Protein AF-A0A0D3K836-F1 (afdb_monomer_lite)

Secondary structure (DSSP, 8-state):
-EEPPTT--GGGGHHHHHHHHTTT----B----GGGGHHHHHH---HHHHHHHHHHHHS-S-S-TTS-EEEEEETHHHHHHHHHH-SS-BTTB---GGGTEEEEEEES--S---SSTTHHHHHHHHHTTSBPPTT-EEEEEEEESB-GGG-HHHHHHHHHHH-TTS--TT--BBSSSBHHHHT--BT-EEEEEES---SPP-

Radius of gyration: 16.11 Å; chains: 1; bounding box: 44×33×41 Å

pLDDT: mean 91.99, std 8.82, range [50.5, 98.38]

Sequence (202 aa):
VIVPGFMCGHQQYADMAESMAARGVPVAVVPLEWYHWLPTMSTNSYRPILDAIDHTVQHPPAEEMASKIALVAHSAGGWLSRLYLSQKAHYGRTWDGAKLVNRLVTLGSPHVARLGPMAPHVARANDDGGALPVGVRCLTVASKGIRGKVSAMARASYHICAGPWANVAELDGDGITTADAALSVGGADKLVLEGVNHMPRS

InterPro domains:
  IPR012908 GPI inositol-deacylase PGAP1-like alpha/beta domain [PF07819] (62-113)
  IPR029058 Alpha/Beta hydrolase fold [G3DSA:3.40.50.1820] (1-201)
  IPR029058 Alpha/Beta hydrolase fold [SSF53474] (1-183)

Organism: Emiliania huxleyi (strain CCMP1516) (NCBI:txid280463)

Foldseek 3Di:
DEQEAALDAQVLCVVVCVVCVVVVHQDDYQGDHSCNNVVCVVVVDCVVSLVSVLVPLVDGRDPPPPDADAYEYEAQRQLSVLQLCACDDDPNDGNVSVVRHAEYEYHLYQLAFADDSCHVSSVVSCVSVLAGPPNHAYEQEWEWDDQCQPDVQLVVLDCRRQPDPDPRRGFTTQSRHGQCSSQSRPRYHYHYHYPDHRDRDD

Structure (mmCIF, N/CA/C/O backbone):
data_AF-A0A0D3K836-F1
#
_entry.id   AF-A0A0D3K836-F1
#
loop_
_atom_site.group_PDB
_atom_site.id
_atom_site.type_symbol
_atom_site.label_atom_id
_atom_site.label_alt_id
_atom_site.label_comp_id
_atom_site.label_asym_id
_atom_site.label_entity_id
_atom_site.label_seq_id
_atom_site.pdbx_PDB_ins_code
_atom_site.Cartn_x
_atom_site.Cartn_y
_atom_site.Cartn_z
_atom_site.occupancy
_atom_site.B_iso_or_equiv
_atom_site.auth_seq_id
_atom_site.auth_comp_id
_atom_site.auth_asym_id
_atom_site.auth_atom_id
_atom_site.pdbx_PDB_model_num
ATOM 1 N N . VAL A 1 1 ? -12.299 2.158 4.689 1.00 96.50 1 VAL A N 1
ATOM 2 C CA . VAL A 1 1 ? -11.373 3.293 4.464 1.00 96.50 1 VAL A CA 1
ATOM 3 C C . VAL A 1 1 ? -10.497 2.989 3.261 1.00 96.50 1 VAL A C 1
ATOM 5 O O . VAL A 1 1 ? -9.899 1.919 3.223 1.00 96.50 1 VAL A O 1
ATOM 8 N N . ILE A 1 2 ? -10.454 3.883 2.275 1.00 97.94 2 ILE A N 1
ATOM 9 C CA . ILE A 1 2 ? -9.595 3.767 1.091 1.00 97.94 2 ILE A CA 1
ATOM 10 C C . ILE A 1 2 ? -8.282 4.507 1.359 1.00 97.94 2 ILE A C 1
ATOM 12 O O . ILE A 1 2 ? -8.314 5.673 1.742 1.00 97.94 2 ILE A O 1
ATOM 16 N N . VAL A 1 3 ? -7.145 3.841 1.154 1.00 98.38 3 VAL A N 1
ATOM 17 C CA . VAL A 1 3 ? -5.798 4.388 1.372 1.00 98.38 3 VAL A CA 1
ATOM 18 C C . VAL A 1 3 ? -5.109 4.616 0.020 1.00 98.38 3 VAL A C 1
ATOM 20 O O . VAL A 1 3 ? -4.793 3.635 -0.665 1.00 98.38 3 VAL A O 1
ATOM 23 N N . PRO A 1 4 ? -4.858 5.881 -0.370 1.00 97.81 4 PRO A N 1
ATOM 24 C CA . PRO A 1 4 ? -4.183 6.210 -1.620 1.00 97.81 4 PRO A CA 1
ATOM 25 C C . PRO A 1 4 ? -2.749 5.676 -1.739 1.00 97.81 4 PRO A C 1
ATOM 27 O O . PRO A 1 4 ? -2.045 5.466 -0.749 1.00 97.81 4 PRO A O 1
ATOM 30 N N . GLY A 1 5 ? -2.313 5.500 -2.986 1.00 95.81 5 GLY A N 1
ATOM 31 C CA . GLY A 1 5 ? -0.934 5.197 -3.361 1.00 95.81 5 GLY A CA 1
ATOM 32 C C . GLY A 1 5 ? -0.044 6.436 -3.479 1.00 95.81 5 GLY A C 1
ATOM 33 O O . GLY A 1 5 ? -0.523 7.568 -3.486 1.00 95.81 5 GLY A O 1
ATOM 34 N N . PHE A 1 6 ? 1.265 6.202 -3.605 1.00 94.56 6 PHE A N 1
ATOM 35 C CA . PHE A 1 6 ? 2.276 7.255 -3.724 1.00 94.56 6 PHE A CA 1
ATOM 36 C C . PHE A 1 6 ? 1.947 8.233 -4.862 1.00 94.56 6 PHE A C 1
ATOM 38 O O . PHE A 1 6 ? 1.541 7.810 -5.943 1.00 94.56 6 PHE A O 1
ATOM 45 N N . MET A 1 7 ? 2.113 9.534 -4.599 1.00 93.62 7 MET A N 1
ATOM 46 C CA . MET A 1 7 ? 1.779 10.643 -5.508 1.00 93.62 7 MET A CA 1
ATOM 47 C C . MET A 1 7 ? 0.312 10.711 -5.961 1.00 93.62 7 MET A C 1
ATOM 49 O O . MET A 1 7 ? -0.000 11.484 -6.861 1.00 93.62 7 MET A O 1
ATOM 53 N N . CYS A 1 8 ? -0.598 9.963 -5.331 1.00 94.00 8 CYS A N 1
ATOM 54 C CA . CYS A 1 8 ? -2.027 10.063 -5.613 1.00 94.00 8 CYS A CA 1
ATOM 55 C C . CYS A 1 8 ? -2.742 10.954 -4.587 1.00 94.00 8 CYS A C 1
ATOM 57 O O . CYS A 1 8 ? -2.428 10.907 -3.393 1.00 94.00 8 CYS A O 1
ATOM 59 N N . GLY A 1 9 ? -3.734 11.712 -5.054 1.00 94.81 9 GLY A N 1
ATOM 60 C CA . GLY A 1 9 ? -4.697 12.439 -4.226 1.00 94.81 9 GLY A CA 1
ATOM 61 C C . GLY A 1 9 ? -5.997 11.655 -4.017 1.00 94.81 9 GLY A C 1
ATOM 62 O O . GLY A 1 9 ? -6.308 10.723 -4.761 1.00 94.81 9 GLY A O 1
ATOM 63 N N . HIS A 1 10 ? -6.778 12.035 -3.009 1.00 95.81 10 HIS A N 1
ATOM 64 C CA . HIS A 1 10 ? -8.013 11.352 -2.621 1.00 95.81 10 HIS A CA 1
ATOM 65 C C . HIS A 1 10 ? -9.085 11.403 -3.723 1.00 95.81 10 HIS A C 1
ATOM 67 O O . HIS A 1 10 ? -9.839 10.445 -3.886 1.00 95.81 10 HIS A O 1
ATOM 73 N N . GLN A 1 11 ? -9.119 12.481 -4.516 1.00 95.69 11 GLN A N 1
ATOM 74 C CA . GLN A 1 11 ? -10.080 12.667 -5.610 1.00 95.69 11 GLN A CA 1
ATOM 75 C C . GLN A 1 11 ? -9.984 11.572 -6.677 1.00 95.69 11 GLN A C 1
ATOM 77 O O . GLN A 1 11 ? -10.999 11.163 -7.227 1.00 95.69 11 GLN A O 1
ATOM 82 N N . GLN A 1 12 ? -8.793 11.010 -6.902 1.00 95.69 12 GLN A N 1
ATOM 83 C CA . GLN A 1 12 ? -8.593 9.914 -7.858 1.00 95.69 12 GLN A CA 1
ATOM 84 C C . GLN A 1 12 ? -9.284 8.603 -7.439 1.00 95.69 12 GLN A C 1
ATOM 86 O O . GLN A 1 12 ? -9.339 7.653 -8.214 1.00 95.69 12 GLN A O 1
ATOM 91 N N . TYR A 1 13 ? -9.800 8.533 -6.209 1.00 96.12 13 TYR A N 1
ATOM 92 C CA . TYR A 1 13 ? -10.540 7.389 -5.677 1.00 96.12 13 TYR A CA 1
ATOM 93 C C . TYR A 1 13 ? -12.036 7.693 -5.514 1.00 96.12 13 TYR A C 1
ATOM 95 O O . TYR A 1 13 ? -12.743 6.877 -4.922 1.00 96.12 13 TYR A O 1
ATOM 103 N N . ALA A 1 14 ? -12.525 8.835 -6.018 1.00 94.50 14 ALA A N 1
ATOM 104 C CA . ALA A 1 14 ? -13.928 9.237 -5.909 1.00 94.50 14 ALA A CA 1
ATOM 105 C C . ALA A 1 14 ? -14.865 8.191 -6.529 1.00 94.50 14 ALA A C 1
ATOM 107 O O . ALA A 1 14 ? -15.701 7.648 -5.814 1.00 94.50 14 ALA A O 1
ATOM 108 N N . ASP A 1 15 ? -14.634 7.790 -7.783 1.00 94.44 15 ASP A N 1
ATOM 109 C CA . ASP A 1 15 ? -15.435 6.762 -8.466 1.00 94.44 15 ASP A CA 1
ATOM 110 C C . ASP A 1 15 ? -15.486 5.444 -7.682 1.00 94.44 15 ASP A C 1
ATOM 112 O O . ASP A 1 15 ? -16.516 4.772 -7.605 1.00 94.44 15 ASP A O 1
ATOM 116 N N . MET A 1 16 ? -14.364 5.055 -7.069 1.00 94.44 16 MET A N 1
ATOM 117 C CA . MET A 1 16 ? -14.298 3.856 -6.239 1.00 94.44 16 MET A CA 1
ATOM 118 C C . MET A 1 16 ? -15.146 4.015 -4.975 1.00 94.44 16 MET A C 1
ATOM 120 O O . MET A 1 16 ? -15.898 3.103 -4.627 1.00 94.44 16 MET A O 1
ATOM 124 N N . ALA A 1 17 ? -15.039 5.159 -4.300 1.00 95.12 17 ALA A N 1
ATOM 125 C CA . ALA A 1 17 ? -15.841 5.466 -3.126 1.00 95.12 17 ALA A CA 1
ATOM 126 C C . ALA A 1 17 ? -17.339 5.504 -3.473 1.00 95.12 17 ALA A C 1
ATOM 128 O O . ALA A 1 17 ? -18.128 4.825 -2.822 1.00 95.12 17 ALA A O 1
ATOM 129 N N . GLU A 1 18 ? -17.734 6.195 -4.540 1.00 95.69 18 GLU A N 1
ATOM 130 C CA . GLU A 1 18 ? -19.123 6.258 -5.012 1.00 95.69 18 GLU A CA 1
ATOM 131 C C . GLU A 1 18 ? -19.667 4.869 -5.360 1.00 95.69 18 GLU A C 1
ATOM 133 O O . GLU A 1 18 ? -20.756 4.492 -4.930 1.00 95.69 18 GLU A O 1
ATOM 138 N N . SER A 1 19 ? -18.876 4.056 -6.059 1.00 95.81 19 SER A N 1
ATOM 139 C CA . SER A 1 19 ? -19.221 2.678 -6.413 1.00 95.81 19 SER A CA 1
ATOM 140 C C . SER A 1 19 ? -19.413 1.791 -5.171 1.00 95.81 19 SER A C 1
ATOM 142 O O . SER A 1 19 ? -20.315 0.947 -5.135 1.00 95.81 19 SER A O 1
ATOM 144 N N . MET A 1 20 ? -18.606 1.976 -4.122 1.00 94.50 20 MET A N 1
ATOM 145 C CA . MET A 1 20 ? -18.780 1.279 -2.840 1.00 94.50 20 MET A CA 1
ATOM 146 C C . MET A 1 20 ? -20.017 1.781 -2.080 1.00 94.50 20 MET A C 1
ATOM 148 O O . MET A 1 20 ? -20.815 0.966 -1.613 1.00 94.50 20 MET A O 1
ATOM 152 N N . ALA A 1 21 ? -20.219 3.098 -2.016 1.00 93.12 21 ALA A N 1
ATOM 153 C CA . ALA A 1 21 ? -21.364 3.721 -1.357 1.00 93.12 21 ALA A CA 1
ATOM 154 C C . ALA A 1 21 ? -22.692 3.312 -2.012 1.00 93.12 21 ALA A C 1
ATOM 156 O O . ALA A 1 21 ? -23.635 2.948 -1.313 1.00 93.12 21 ALA A O 1
ATOM 157 N N . ALA A 1 22 ? -22.741 3.249 -3.346 1.00 96.12 22 ALA A N 1
ATOM 158 C CA . ALA A 1 22 ? -23.897 2.772 -4.109 1.00 96.12 22 ALA A CA 1
ATOM 159 C C . ALA A 1 22 ? -24.264 1.306 -3.806 1.00 96.12 22 ALA A C 1
ATOM 161 O O . ALA A 1 22 ? -25.394 0.886 -4.041 1.00 96.12 22 ALA A O 1
ATOM 162 N N . ARG A 1 23 ? -23.324 0.521 -3.262 1.00 94.94 23 ARG A N 1
ATOM 163 C CA . ARG A 1 23 ? -23.545 -0.856 -2.787 1.00 94.94 23 ARG A CA 1
ATOM 164 C C . ARG A 1 23 ? -23.842 -0.930 -1.285 1.00 94.94 23 ARG A C 1
ATOM 166 O O . ARG A 1 23 ? -23.805 -2.016 -0.714 1.00 94.94 23 ARG A O 1
ATOM 173 N N . GLY A 1 24 ? -24.116 0.205 -0.644 1.00 91.94 24 GLY A N 1
ATOM 174 C CA . GLY A 1 24 ? -24.433 0.288 0.780 1.00 91.94 24 GLY A CA 1
ATOM 175 C C . GLY A 1 24 ? -23.222 0.138 1.699 1.00 91.94 24 GLY A C 1
ATOM 176 O O . GLY A 1 24 ? -23.397 -0.206 2.863 1.00 91.94 24 GLY A O 1
ATOM 177 N N . VAL A 1 25 ? -21.999 0.362 1.203 1.00 90.88 25 VAL A N 1
ATOM 178 C CA . VAL A 1 25 ? -20.779 0.315 2.024 1.00 90.88 25 VAL A CA 1
ATOM 179 C C . VAL A 1 25 ? -20.379 1.737 2.429 1.00 90.88 25 VAL A C 1
ATOM 181 O O . VAL A 1 25 ? -19.919 2.491 1.568 1.00 90.88 25 VAL A O 1
ATOM 184 N N . PRO A 1 26 ? -20.481 2.115 3.721 1.00 92.12 26 PRO A N 1
ATOM 185 C CA . PRO A 1 26 ? -19.962 3.390 4.200 1.00 92.12 26 PRO A CA 1
ATOM 186 C C . PRO A 1 26 ? -18.457 3.471 3.948 1.00 92.12 26 PRO A C 1
ATOM 188 O O . PRO A 1 26 ? -17.687 2.588 4.340 1.00 92.12 26 PRO A O 1
ATOM 191 N N . VAL A 1 27 ? -18.023 4.533 3.278 1.00 93.81 27 VAL A N 1
ATOM 192 C CA . VAL A 1 27 ? -16.647 4.660 2.804 1.00 93.81 27 VAL A CA 1
ATOM 193 C C . VAL A 1 27 ? -16.108 6.053 3.082 1.00 93.81 27 VAL A C 1
ATOM 195 O O . VAL A 1 27 ? -16.784 7.057 2.903 1.00 93.81 27 VAL A O 1
ATOM 198 N N . ALA A 1 28 ? -14.864 6.090 3.539 1.00 95.56 28 ALA A N 1
ATOM 199 C CA . ALA A 1 28 ? -14.062 7.294 3.639 1.00 95.56 28 ALA A CA 1
ATOM 200 C C . ALA A 1 28 ? -12.764 7.045 2.876 1.00 95.56 28 ALA A C 1
ATOM 202 O O . ALA A 1 28 ? -12.191 5.952 2.975 1.00 95.56 28 ALA A O 1
ATOM 203 N N . VAL A 1 29 ? -12.310 8.040 2.122 1.00 97.44 29 VAL A N 1
ATOM 204 C CA . VAL A 1 29 ? -10.986 8.055 1.496 1.00 97.44 29 VAL A CA 1
ATOM 205 C C . VAL A 1 29 ? -10.073 8.863 2.403 1.00 97.44 29 VAL A C 1
ATOM 207 O O . VAL A 1 29 ? -10.466 9.939 2.848 1.00 97.44 29 VAL A O 1
ATOM 210 N N . VAL A 1 30 ? -8.872 8.359 2.696 1.00 98.12 30 VAL A N 1
ATOM 211 C CA . VAL A 1 30 ? -7.891 9.140 3.460 1.00 98.12 30 VAL A CA 1
ATOM 212 C C . VAL A 1 30 ? -7.623 10.441 2.689 1.00 98.12 30 VAL A C 1
ATOM 214 O O . VAL A 1 30 ? -7.281 10.355 1.505 1.00 98.12 30 VAL A O 1
ATOM 217 N N . PRO A 1 31 ? -7.771 11.626 3.316 1.00 97.19 31 PRO A N 1
ATOM 218 C CA . PRO A 1 31 ? -7.730 12.922 2.637 1.00 97.19 31 PRO A CA 1
ATOM 219 C C . PRO A 1 31 ? -6.285 13.338 2.325 1.00 97.19 31 PRO A C 1
ATOM 221 O O . PRO A 1 31 ? -5.739 14.294 2.874 1.00 97.19 31 PRO A O 1
ATOM 224 N N . LEU A 1 32 ? -5.622 12.557 1.475 1.00 97.19 32 LEU A N 1
ATOM 225 C CA . LEU A 1 32 ? -4.294 12.858 0.965 1.00 97.19 32 LEU A CA 1
ATOM 226 C C . LEU A 1 32 ? -4.405 13.654 -0.323 1.00 97.19 32 LEU A C 1
ATOM 228 O O . LEU A 1 32 ? -5.238 13.359 -1.171 1.00 97.19 32 LEU A O 1
ATOM 232 N N . GLU A 1 33 ? -3.493 14.595 -0.496 1.00 96.62 33 GLU A N 1
ATOM 233 C CA . GLU A 1 33 ? -3.227 15.251 -1.762 1.00 96.62 33 GLU A CA 1
ATOM 234 C C . GLU A 1 33 ? -1.921 14.720 -2.338 1.00 96.62 33 GLU A C 1
ATOM 236 O O . GLU A 1 33 ? -1.048 14.254 -1.598 1.00 96.62 33 GLU A O 1
ATOM 241 N N . TRP A 1 34 ? -1.742 14.828 -3.656 1.00 94.44 34 TRP A N 1
ATOM 242 C CA . TRP A 1 34 ? -0.514 14.366 -4.312 1.00 94.44 34 TRP A CA 1
ATOM 243 C C . TRP A 1 34 ? 0.741 15.011 -3.690 1.00 94.44 34 TRP A C 1
ATOM 245 O O . TRP A 1 34 ? 1.777 14.359 -3.550 1.00 94.44 34 TRP A O 1
ATOM 255 N N . TYR A 1 35 ? 0.640 16.269 -3.245 1.00 93.94 35 TYR A N 1
ATOM 256 C CA . TYR A 1 35 ? 1.754 17.006 -2.655 1.00 93.94 35 TYR A CA 1
ATOM 257 C C . TYR A 1 35 ? 2.065 16.598 -1.207 1.00 93.94 35 TYR A C 1
ATOM 259 O O . TYR A 1 35 ? 3.182 16.838 -0.747 1.00 93.94 35 TYR A O 1
ATOM 267 N N . HIS A 1 36 ? 1.154 15.915 -0.498 1.00 95.62 36 HIS A N 1
ATOM 268 C CA . HIS A 1 36 ? 1.450 15.337 0.824 1.00 95.62 36 HIS A CA 1
ATOM 269 C C . HIS A 1 36 ? 2.527 14.243 0.752 1.00 95.62 36 HIS A C 1
ATOM 271 O O . HIS A 1 36 ? 3.152 13.927 1.764 1.00 95.62 36 HIS A O 1
ATOM 277 N N . TRP A 1 37 ? 2.786 13.696 -0.438 1.00 94.12 37 TRP A N 1
ATOM 278 C CA . TRP A 1 37 ? 3.847 12.719 -0.677 1.00 94.12 37 TRP A CA 1
ATOM 279 C C . TRP A 1 37 ? 5.225 13.357 -0.901 1.00 94.12 37 TRP A C 1
ATOM 281 O O . TRP A 1 37 ? 6.237 12.683 -0.730 1.00 94.12 37 TRP A O 1
ATOM 291 N N . LEU A 1 38 ? 5.314 14.649 -1.246 1.00 92.31 38 LEU A N 1
ATOM 292 C CA . LEU A 1 38 ? 6.605 15.302 -1.510 1.00 92.31 38 LEU A CA 1
ATOM 293 C C . LEU A 1 38 ? 7.570 15.244 -0.310 1.00 92.31 38 LEU A C 1
ATOM 295 O O . LEU A 1 38 ? 8.736 14.887 -0.511 1.00 92.31 38 LEU A O 1
ATOM 299 N N . PRO A 1 39 ? 7.131 15.504 0.941 1.00 90.69 39 PRO A N 1
ATOM 300 C CA . PRO A 1 39 ? 8.014 15.414 2.100 1.00 90.69 39 PRO A CA 1
ATOM 301 C C . PRO A 1 39 ? 8.556 14.004 2.354 1.00 90.69 39 PRO A C 1
ATOM 303 O O . PRO A 1 39 ? 9.610 13.867 2.978 1.00 90.69 39 PRO A O 1
ATOM 306 N N . THR A 1 40 ? 7.889 12.944 1.876 1.00 90.00 40 THR A N 1
ATOM 307 C CA . THR A 1 40 ? 8.363 11.566 2.093 1.00 90.00 40 THR A CA 1
ATOM 308 C C . THR A 1 40 ? 9.636 11.277 1.299 1.00 90.00 40 THR A C 1
ATOM 310 O O . THR A 1 40 ? 10.412 10.410 1.693 1.00 90.00 40 THR A O 1
ATOM 313 N N . MET A 1 41 ? 9.891 12.028 0.220 1.00 85.19 41 MET A N 1
ATOM 314 C CA . MET A 1 41 ? 11.110 11.919 -0.587 1.00 85.19 41 MET A CA 1
ATOM 315 C C . MET A 1 41 ? 12.307 12.634 0.047 1.00 85.19 41 MET A C 1
ATOM 317 O O . MET A 1 41 ? 13.426 12.141 -0.054 1.00 85.19 41 MET A O 1
ATOM 321 N N . SER A 1 42 ? 12.087 13.770 0.716 1.00 82.50 42 SER A N 1
ATOM 322 C CA . SER A 1 42 ? 13.165 14.560 1.332 1.00 82.50 42 SER A CA 1
ATOM 323 C C . SER A 1 42 ? 13.493 14.121 2.760 1.00 82.50 42 SER A C 1
ATOM 325 O O . SER A 1 42 ? 14.656 14.113 3.152 1.00 82.50 42 SER A O 1
ATOM 327 N N . THR A 1 43 ? 12.481 13.735 3.540 1.00 84.00 43 THR A N 1
ATOM 328 C CA . THR A 1 43 ? 12.647 13.337 4.952 1.00 84.00 43 THR A CA 1
ATOM 329 C C . THR A 1 43 ? 12.806 11.833 5.139 1.00 84.00 43 THR A C 1
ATOM 331 O O . THR A 1 43 ? 13.136 11.380 6.235 1.00 84.00 43 THR A O 1
ATOM 334 N N . ASN A 1 44 ? 12.532 11.049 4.090 1.00 86.38 44 ASN A N 1
ATOM 335 C CA . ASN A 1 44 ? 12.465 9.592 4.149 1.00 86.38 44 ASN A CA 1
ATOM 336 C C . ASN A 1 44 ? 11.502 9.077 5.246 1.00 86.38 44 ASN A C 1
ATOM 338 O O . ASN A 1 44 ? 11.704 8.006 5.822 1.00 86.38 44 ASN A O 1
ATOM 342 N N . SER A 1 45 ? 10.465 9.857 5.566 1.00 92.62 45 SER A N 1
ATOM 343 C CA . SER A 1 45 ? 9.461 9.553 6.584 1.00 92.62 45 SER A CA 1
ATOM 344 C C . SER A 1 45 ? 8.069 9.520 5.973 1.00 92.62 45 SER A C 1
ATOM 346 O O . SER A 1 4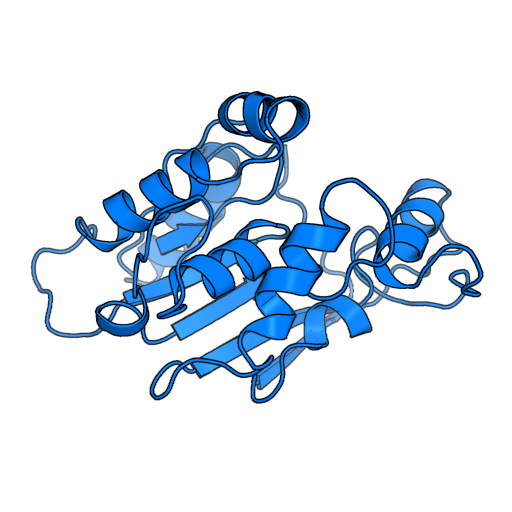5 ? 7.683 10.422 5.236 1.00 92.62 45 SER A O 1
ATOM 348 N N . TYR A 1 46 ? 7.293 8.498 6.334 1.00 95.81 46 TYR A N 1
ATOM 349 C CA . TYR A 1 46 ? 5.891 8.352 5.927 1.00 95.81 46 TYR A CA 1
ATOM 350 C C . TYR A 1 46 ? 4.923 8.610 7.085 1.00 95.81 46 TYR A C 1
ATOM 352 O O . TYR A 1 46 ? 3.728 8.343 6.971 1.00 95.81 46 TYR A O 1
ATOM 360 N N . ARG A 1 47 ? 5.424 9.150 8.205 1.00 95.88 47 ARG A N 1
ATOM 361 C CA . ARG A 1 47 ? 4.613 9.442 9.391 1.00 95.88 47 ARG A CA 1
ATOM 362 C C . ARG A 1 47 ? 3.366 10.282 9.086 1.00 95.88 47 ARG A C 1
ATOM 364 O O . ARG A 1 47 ? 2.306 9.849 9.516 1.00 95.88 47 ARG A O 1
ATOM 371 N N . PRO A 1 48 ? 3.425 11.396 8.327 1.00 96.06 48 PRO A N 1
ATOM 372 C CA . PRO A 1 48 ? 2.220 12.182 8.044 1.00 96.06 48 PRO A CA 1
ATOM 373 C C . PRO A 1 48 ? 1.137 11.378 7.312 1.00 96.06 48 PRO A C 1
ATOM 375 O O . PRO A 1 48 ? -0.050 11.563 7.558 1.00 96.06 48 PRO A O 1
ATOM 378 N N . ILE A 1 49 ? 1.547 10.442 6.450 1.00 97.62 49 ILE A N 1
ATOM 379 C CA . ILE A 1 49 ? 0.628 9.560 5.726 1.00 97.62 49 ILE A CA 1
ATOM 380 C C . ILE A 1 49 ? -0.026 8.559 6.687 1.00 97.62 49 ILE A C 1
ATOM 382 O O . ILE A 1 49 ? -1.237 8.363 6.645 1.00 97.62 49 ILE A O 1
ATOM 386 N N . LEU A 1 50 ? 0.759 7.960 7.587 1.00 97.81 50 LEU A N 1
ATOM 387 C CA . LEU A 1 50 ? 0.255 7.049 8.620 1.00 97.81 50 LEU A CA 1
ATOM 388 C C . LEU A 1 50 ? -0.655 7.764 9.630 1.00 97.81 50 LEU A C 1
ATOM 390 O O . LEU A 1 50 ? -1.675 7.210 10.025 1.00 97.81 50 LEU A O 1
ATOM 394 N N . ASP A 1 51 ? -0.334 9.006 9.995 1.00 97.81 51 ASP A N 1
ATOM 395 C CA . ASP A 1 51 ? -1.164 9.845 10.862 1.00 97.81 51 ASP A CA 1
ATOM 396 C C . ASP A 1 51 ? -2.513 10.180 10.194 1.00 97.81 51 ASP A C 1
ATOM 398 O O . ASP A 1 51 ? -3.551 10.141 10.853 1.00 97.81 51 ASP A O 1
ATOM 402 N N . ALA A 1 52 ? -2.534 10.420 8.877 1.00 98.12 52 ALA A N 1
ATOM 403 C CA . ALA A 1 52 ? -3.776 10.618 8.126 1.00 98.12 52 ALA A CA 1
ATOM 404 C C . ALA A 1 52 ? -4.626 9.334 8.034 1.00 98.12 52 ALA A C 1
ATOM 406 O O . ALA A 1 52 ? -5.854 9.394 8.164 1.00 98.12 52 ALA A O 1
ATOM 407 N N . ILE A 1 53 ? -3.989 8.170 7.839 1.00 98.12 53 ILE A N 1
ATOM 408 C CA . ILE A 1 53 ? -4.669 6.863 7.885 1.00 98.12 53 ILE A CA 1
ATOM 409 C C . ILE A 1 53 ? -5.322 6.675 9.256 1.00 98.12 53 ILE A C 1
ATOM 411 O O . ILE A 1 53 ? -6.519 6.403 9.328 1.00 98.12 53 ILE A O 1
ATOM 415 N N . ASP A 1 54 ? -4.556 6.876 10.328 1.00 97.69 54 ASP A N 1
ATOM 416 C CA . ASP A 1 54 ? -5.018 6.735 11.707 1.00 97.69 54 ASP A CA 1
ATOM 417 C C . ASP A 1 54 ? -6.211 7.638 12.018 1.00 97.69 54 ASP A C 1
ATOM 419 O O . ASP A 1 54 ? -7.245 7.161 12.479 1.00 97.69 54 ASP A O 1
ATOM 423 N N . HIS A 1 55 ? -6.112 8.925 11.676 1.00 97.00 55 HIS A N 1
ATOM 424 C CA . HIS A 1 55 ? -7.204 9.876 11.866 1.00 97.00 55 HIS A CA 1
ATOM 425 C C . HIS A 1 55 ? -8.486 9.430 11.147 1.00 97.00 55 HIS A C 1
ATOM 427 O O . HIS A 1 55 ? -9.572 9.506 11.716 1.00 97.00 55 HIS A O 1
ATOM 433 N N . THR A 1 56 ? -8.368 8.933 9.911 1.00 96.69 56 THR A N 1
ATOM 434 C CA . THR A 1 56 ? -9.520 8.474 9.116 1.00 96.69 56 THR A CA 1
ATOM 435 C C . THR A 1 56 ? -10.137 7.194 9.686 1.00 96.69 56 THR A C 1
ATOM 437 O O . THR A 1 56 ? -11.351 7.016 9.641 1.00 96.69 56 THR A O 1
ATOM 440 N N . VAL A 1 57 ? -9.318 6.290 10.230 1.00 94.94 57 VAL A N 1
ATOM 441 C CA . VAL A 1 57 ? -9.794 5.060 10.882 1.00 94.94 57 VAL A CA 1
ATOM 442 C C . VAL A 1 57 ? -10.480 5.368 12.216 1.00 94.94 57 VAL A C 1
ATOM 444 O O . VAL A 1 57 ? -11.465 4.716 12.544 1.00 94.94 57 VAL A O 1
ATOM 447 N N . GLN A 1 58 ? -10.007 6.363 12.968 1.00 93.31 58 GLN A N 1
ATOM 448 C CA . GLN A 1 58 ? -10.625 6.768 14.236 1.00 93.31 58 GLN A CA 1
ATOM 449 C C . GLN A 1 58 ? -11.942 7.539 14.063 1.00 93.31 58 GLN A C 1
ATOM 451 O O . GLN A 1 58 ? -12.744 7.572 14.992 1.00 93.31 58 GLN A O 1
ATOM 456 N N . HIS A 1 59 ? -12.189 8.111 12.881 1.00 91.69 59 HIS A N 1
ATOM 457 C CA . HIS A 1 59 ? -13.403 8.869 12.565 1.00 91.69 59 HIS A CA 1
ATOM 458 C C . HIS A 1 59 ? -14.118 8.267 11.342 1.00 91.69 59 HIS A C 1
ATOM 460 O O . HIS A 1 59 ? -14.141 8.883 10.271 1.00 91.69 59 HIS A O 1
ATOM 466 N N . PRO A 1 60 ? -14.658 7.035 11.449 1.00 82.50 60 PRO A N 1
ATOM 467 C CA . PRO A 1 60 ? -15.329 6.387 10.332 1.00 82.50 60 PRO A CA 1
ATOM 468 C C . PRO A 1 60 ? -16.628 7.123 9.948 1.00 82.50 60 PRO A C 1
ATOM 470 O O . PRO A 1 60 ? -17.254 7.766 10.785 1.00 82.50 60 PRO A O 1
ATOM 473 N N . PRO A 1 61 ? -17.084 6.989 8.690 1.00 75.94 61 PRO A N 1
ATOM 474 C CA . PRO A 1 61 ? -18.239 7.721 8.157 1.00 75.94 61 PRO A CA 1
ATOM 475 C C . PRO A 1 61 ? -19.609 7.267 8.701 1.00 75.94 61 PRO A C 1
ATOM 477 O O . PRO A 1 61 ? -20.623 7.816 8.284 1.00 75.94 61 PRO A O 1
ATOM 480 N N . ALA A 1 62 ? -19.670 6.267 9.588 1.00 72.06 62 ALA A N 1
ATOM 481 C CA . ALA A 1 62 ? -20.910 5.772 10.188 1.00 72.06 62 ALA A CA 1
ATOM 482 C C . ALA A 1 62 ? -20.779 5.716 11.719 1.00 72.06 62 ALA A C 1
ATOM 484 O O . ALA A 1 62 ? -19.811 5.153 12.231 1.00 72.06 62 ALA A O 1
ATOM 485 N N . GLU A 1 63 ? -21.763 6.279 12.432 1.00 61.91 63 GLU A N 1
ATOM 486 C CA . GLU A 1 63 ? -21.799 6.344 13.905 1.00 61.91 63 GLU A CA 1
ATOM 487 C C . GLU A 1 63 ? -21.987 4.965 14.568 1.00 61.91 63 GLU A C 1
ATOM 489 O O . GLU A 1 63 ? -21.567 4.760 15.707 1.00 61.91 63 GLU A O 1
ATOM 494 N N . GLU A 1 64 ? -22.550 3.983 13.853 1.00 56.75 64 GLU A N 1
ATOM 495 C CA . GLU A 1 64 ? -22.716 2.605 14.333 1.00 56.75 64 GLU A CA 1
ATOM 496 C C . GLU A 1 64 ? -21.394 1.814 14.272 1.00 56.75 64 GLU A C 1
ATOM 498 O O . GLU A 1 64 ? -21.203 0.878 13.489 1.00 56.75 64 GLU A O 1
ATOM 503 N N . MET A 1 65 ? -20.444 2.174 15.135 1.00 56.34 65 MET A N 1
ATOM 504 C CA . MET A 1 65 ? -19.239 1.380 15.378 1.00 56.34 65 MET A CA 1
ATOM 505 C C . MET A 1 65 ? -19.564 0.109 16.180 1.00 56.34 65 MET A C 1
ATOM 507 O O . MET A 1 65 ? -19.301 0.027 17.378 1.00 56.34 65 MET A O 1
ATOM 511 N N . ALA A 1 66 ? -20.101 -0.915 15.519 1.00 51.88 66 ALA A N 1
ATOM 512 C CA . ALA A 1 66 ? -20.216 -2.258 16.105 1.00 51.88 66 ALA A CA 1
ATOM 513 C C . ALA A 1 66 ? -19.374 -3.318 15.374 1.00 51.88 66 ALA A C 1
ATOM 515 O O . ALA A 1 66 ? -19.139 -4.401 15.909 1.00 51.88 66 ALA A O 1
ATOM 516 N N . SER A 1 67 ? -18.858 -3.027 14.175 1.00 63.19 67 SER A N 1
ATOM 517 C CA . SER A 1 67 ? -18.034 -3.975 13.421 1.00 63.19 67 SER A CA 1
ATOM 518 C C . SER A 1 67 ? -16.756 -3.315 12.903 1.00 63.19 67 SER A C 1
ATOM 520 O O . SER A 1 67 ? -16.759 -2.191 12.416 1.00 63.19 67 SER A O 1
ATOM 522 N N . LYS A 1 68 ? -15.628 -3.999 13.107 1.00 82.00 68 LYS A N 1
ATOM 523 C CA . LYS A 1 68 ? -14.270 -3.527 12.804 1.00 82.00 68 LYS A CA 1
ATOM 524 C C . LYS A 1 68 ? -14.127 -3.032 11.350 1.00 82.00 68 LYS A C 1
ATOM 526 O O . LYS A 1 68 ? -14.789 -3.534 10.445 1.00 82.00 68 LYS A O 1
ATOM 531 N N . ILE A 1 69 ? -13.200 -2.103 11.129 1.00 92.88 69 ILE A N 1
ATOM 532 C CA . ILE A 1 69 ? -12.979 -1.399 9.858 1.00 92.88 69 ILE A CA 1
ATOM 533 C C . ILE A 1 69 ? -12.232 -2.275 8.839 1.00 92.88 69 ILE A C 1
ATOM 535 O O . ILE A 1 69 ? -11.358 -3.075 9.185 1.00 92.88 69 ILE A O 1
ATOM 539 N N . ALA A 1 70 ? -12.541 -2.072 7.555 1.00 95.44 70 ALA A N 1
ATOM 540 C CA . ALA A 1 70 ? -11.766 -2.581 6.428 1.00 95.44 70 ALA A CA 1
ATOM 541 C C . ALA A 1 70 ? -10.939 -1.466 5.765 1.00 95.44 70 ALA A C 1
ATOM 543 O O . ALA A 1 70 ? -11.463 -0.384 5.468 1.00 95.44 70 ALA A O 1
ATOM 544 N N . LEU A 1 71 ? -9.664 -1.747 5.491 1.00 97.62 71 LEU A N 1
ATOM 545 C CA . LEU A 1 71 ? -8.797 -0.923 4.649 1.00 97.62 71 LEU A CA 1
ATOM 546 C C . LEU A 1 71 ? -8.796 -1.464 3.218 1.00 97.62 71 LEU A C 1
ATOM 548 O O . LEU A 1 71 ? -8.613 -2.663 3.015 1.00 97.62 71 LEU A O 1
ATOM 552 N N . VAL A 1 72 ? -8.942 -0.579 2.235 1.00 98.00 72 VAL A N 1
ATOM 553 C CA . VAL A 1 72 ? -8.689 -0.880 0.823 1.00 98.00 72 VAL A CA 1
ATOM 554 C C . VAL A 1 72 ? -7.567 0.027 0.348 1.00 98.00 72 VAL A C 1
ATOM 556 O O . VAL A 1 72 ? -7.735 1.237 0.264 1.00 98.00 72 VAL A O 1
ATOM 559 N N . ALA A 1 73 ? -6.396 -0.543 0.111 1.00 98.12 73 ALA A N 1
ATOM 560 C CA . ALA A 1 73 ? -5.152 0.193 0.003 1.00 98.12 73 ALA A CA 1
ATOM 561 C C . ALA A 1 73 ? -4.505 -0.018 -1.366 1.00 98.12 73 ALA A C 1
ATOM 563 O O . ALA A 1 73 ? -4.255 -1.149 -1.775 1.00 98.12 73 ALA A O 1
ATOM 564 N N . HIS A 1 74 ? -4.218 1.068 -2.074 1.00 97.69 74 HIS A N 1
ATOM 565 C CA . HIS A 1 74 ? -3.633 1.015 -3.413 1.00 97.69 74 HIS A CA 1
ATOM 566 C C . HIS A 1 74 ? -2.122 1.263 -3.372 1.00 97.69 74 HIS A C 1
ATOM 568 O O . HIS A 1 74 ? -1.653 2.160 -2.669 1.00 97.69 74 HIS A O 1
ATOM 574 N N . SER A 1 75 ? -1.355 0.497 -4.160 1.00 95.62 75 SER A N 1
ATOM 575 C CA . SER A 1 75 ? 0.081 0.713 -4.374 1.00 95.62 75 SER A CA 1
ATOM 576 C C . SER A 1 75 ? 0.826 0.872 -3.036 1.00 95.62 75 SER A C 1
ATOM 578 O O . SER A 1 75 ? 0.733 -0.019 -2.184 1.00 95.62 75 SER A O 1
ATOM 580 N N . ALA A 1 76 ? 1.516 1.993 -2.802 1.00 96.19 76 ALA A N 1
ATOM 581 C CA . ALA A 1 76 ? 2.242 2.259 -1.562 1.00 96.19 76 ALA A CA 1
ATOM 582 C C . ALA A 1 76 ? 1.369 2.228 -0.296 1.00 96.19 76 ALA A C 1
ATOM 584 O O . ALA A 1 76 ? 1.839 1.833 0.772 1.00 96.19 76 ALA A O 1
ATOM 585 N N . GLY A 1 77 ? 0.081 2.560 -0.421 1.00 97.44 77 GLY A N 1
ATOM 586 C CA . GLY A 1 77 ? -0.882 2.468 0.669 1.00 97.44 77 GLY A CA 1
ATOM 587 C C . GLY A 1 77 ? -0.958 1.064 1.272 1.00 97.44 77 GLY A C 1
ATOM 588 O O . GLY A 1 77 ? -1.222 0.931 2.465 1.00 97.44 77 GLY A O 1
ATOM 589 N N . GLY A 1 78 ? -0.695 0.009 0.491 1.00 97.19 78 GLY A N 1
ATOM 590 C CA . GLY A 1 78 ? -0.755 -1.376 0.966 1.00 97.19 78 GLY A CA 1
ATOM 591 C C . GLY A 1 78 ? 0.321 -1.712 1.995 1.00 97.19 78 GLY A C 1
ATOM 592 O O . GLY A 1 78 ? -0.001 -2.207 3.076 1.00 97.19 78 GLY A O 1
ATOM 593 N N . TRP A 1 79 ? 1.592 -1.422 1.703 1.00 96.12 79 TRP A N 1
ATOM 594 C CA . TRP A 1 79 ? 2.670 -1.669 2.668 1.00 96.12 79 TRP A CA 1
ATOM 595 C C . TRP A 1 79 ? 2.644 -0.653 3.821 1.00 96.12 79 TRP A C 1
ATOM 597 O O . TRP A 1 79 ? 2.948 -1.025 4.952 1.00 96.12 79 TRP A O 1
ATOM 607 N N . LEU A 1 80 ? 2.181 0.583 3.590 1.00 97.06 80 LEU A N 1
ATOM 608 C CA . LEU A 1 80 ? 1.925 1.554 4.663 1.00 97.06 80 LEU A CA 1
ATOM 609 C C . LEU A 1 80 ? 0.830 1.078 5.617 1.00 97.06 80 LEU A C 1
ATOM 611 O O . LEU A 1 80 ? 0.983 1.181 6.829 1.00 97.06 80 LEU A O 1
ATOM 615 N N . SER A 1 81 ? -0.245 0.492 5.089 1.00 97.56 81 SER A N 1
ATOM 616 C CA . SER A 1 81 ? -1.308 -0.086 5.915 1.00 97.56 81 SER A CA 1
ATOM 617 C C . SER A 1 81 ? -0.777 -1.223 6.786 1.00 97.56 81 SER A C 1
ATOM 619 O O . SER A 1 81 ? -1.190 -1.353 7.930 1.00 97.56 81 SER A O 1
ATOM 621 N N . ARG A 1 82 ? 0.185 -2.018 6.303 1.00 96.25 82 ARG A N 1
ATOM 622 C CA . ARG A 1 82 ? 0.834 -3.050 7.129 1.00 96.25 82 ARG A CA 1
ATOM 623 C C . ARG A 1 82 ? 1.638 -2.448 8.285 1.00 96.25 82 ARG A C 1
ATOM 625 O O . ARG A 1 82 ? 1.531 -2.953 9.396 1.00 96.25 82 ARG A O 1
ATOM 632 N N . LEU A 1 83 ? 2.362 -1.349 8.053 1.00 95.56 83 LEU A N 1
ATOM 633 C CA . LEU A 1 83 ? 3.034 -0.599 9.125 1.00 95.56 83 LEU A CA 1
ATOM 634 C C . LEU A 1 83 ? 2.024 -0.013 10.126 1.00 95.56 83 LEU A C 1
ATOM 636 O O . LEU A 1 83 ? 2.220 -0.118 11.330 1.00 95.56 83 LEU A O 1
ATOM 640 N N . TYR A 1 84 ? 0.919 0.561 9.642 1.00 96.81 84 TYR A N 1
ATOM 641 C CA . TYR A 1 84 ? -0.154 1.098 10.489 1.00 96.81 84 TYR A CA 1
ATOM 642 C C . TYR A 1 84 ? -0.779 0.029 11.403 1.00 96.81 84 TYR A C 1
ATOM 644 O O . TYR A 1 84 ? -1.072 0.284 12.571 1.00 96.81 84 TYR A O 1
ATOM 652 N N . LEU A 1 85 ? -0.969 -1.183 10.877 1.00 95.50 85 LEU A N 1
ATOM 653 C CA . LEU A 1 85 ? -1.543 -2.310 11.612 1.00 95.50 85 LEU A CA 1
ATOM 654 C C . LEU A 1 85 ? -0.575 -2.931 12.630 1.00 95.50 85 LEU A C 1
ATOM 656 O O . LEU A 1 85 ? -1.020 -3.686 13.492 1.00 95.50 85 LEU A O 1
ATOM 660 N N . SER A 1 86 ? 0.723 -2.644 12.528 1.00 92.81 86 SER A N 1
ATOM 661 C CA . SER A 1 86 ? 1.742 -3.201 13.413 1.00 92.81 86 SER A CA 1
ATOM 662 C C . SER A 1 86 ? 1.642 -2.655 14.841 1.00 92.81 86 SER A C 1
ATOM 664 O O . SER A 1 86 ? 1.294 -1.496 15.080 1.00 92.81 86 SER A O 1
ATOM 666 N N . GLN A 1 87 ? 2.021 -3.499 15.803 1.00 92.56 87 GLN A N 1
ATOM 667 C CA . GLN A 1 87 ? 2.248 -3.114 17.201 1.00 92.56 87 GLN A CA 1
ATOM 668 C C . GLN A 1 87 ? 3.638 -2.510 17.431 1.00 92.56 87 GLN A C 1
ATOM 670 O O . GLN A 1 87 ? 3.930 -2.017 18.523 1.00 92.56 87 GLN A O 1
ATOM 675 N N . LYS A 1 88 ? 4.516 -2.547 16.424 1.00 93.12 88 LYS A N 1
ATOM 676 C CA . LYS A 1 88 ? 5.844 -1.949 16.517 1.00 93.12 88 LYS A CA 1
ATOM 677 C C . LYS A 1 88 ? 5.796 -0.454 16.221 1.00 93.12 88 LYS A C 1
ATOM 679 O O . LYS A 1 88 ? 4.923 0.050 15.519 1.00 93.12 88 LYS A O 1
ATOM 684 N N . ALA A 1 89 ? 6.781 0.257 16.758 1.00 93.44 89 ALA A N 1
ATOM 685 C CA . ALA A 1 89 ? 6.956 1.664 16.454 1.00 93.44 89 ALA A CA 1
AT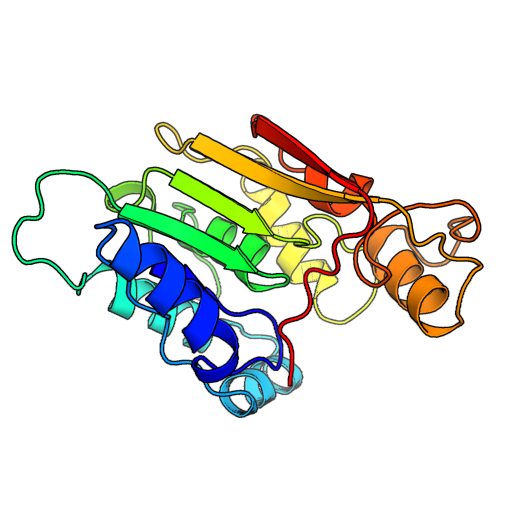OM 686 C C . ALA A 1 89 ? 7.565 1.843 15.054 1.00 93.44 89 ALA A C 1
ATOM 688 O O . ALA A 1 89 ? 8.615 1.275 14.737 1.00 93.44 89 ALA A O 1
ATOM 689 N N . HIS A 1 90 ? 6.967 2.712 14.243 1.00 92.69 90 HIS A N 1
ATOM 690 C CA . HIS A 1 90 ? 7.559 3.204 13.003 1.00 92.69 90 HIS A CA 1
ATOM 691 C C . HIS A 1 90 ? 7.577 4.726 13.010 1.00 92.69 90 HIS A C 1
ATOM 693 O O . HIS A 1 90 ? 6.645 5.374 13.472 1.00 92.69 90 HIS A O 1
ATOM 699 N N . TYR A 1 91 ? 8.670 5.317 12.527 1.00 93.88 91 TYR A N 1
ATOM 700 C CA . TYR A 1 91 ? 8.830 6.777 12.497 1.00 93.88 91 TYR A CA 1
ATOM 701 C C . TYR A 1 91 ? 8.565 7.451 13.868 1.00 93.88 91 TYR A C 1
ATOM 703 O O . TYR A 1 91 ? 8.037 8.561 13.940 1.00 93.88 91 TYR A O 1
ATOM 711 N N . GLY A 1 92 ? 8.921 6.758 14.959 1.00 94.44 92 GLY A N 1
ATOM 712 C CA . GLY A 1 92 ? 8.775 7.236 16.337 1.00 94.44 92 GLY A CA 1
ATOM 713 C C . GLY A 1 92 ? 7.377 7.093 16.951 1.00 94.44 92 GLY A C 1
ATOM 714 O O . GLY A 1 92 ? 7.157 7.632 18.031 1.00 94.44 92 GLY A O 1
ATOM 715 N N . ARG A 1 93 ? 6.434 6.395 16.300 1.00 95.44 93 ARG A N 1
ATOM 716 C CA . ARG A 1 93 ? 5.064 6.196 16.801 1.00 95.44 93 ARG A CA 1
ATOM 717 C C . ARG A 1 93 ? 4.601 4.750 16.614 1.00 95.44 93 ARG A C 1
ATOM 719 O O . ARG A 1 93 ? 4.924 4.124 15.611 1.00 95.44 93 ARG A O 1
ATOM 726 N N . THR A 1 94 ? 3.821 4.244 17.565 1.00 95.94 94 THR A N 1
ATOM 727 C CA . THR A 1 94 ? 3.043 3.007 17.413 1.00 95.94 94 THR A CA 1
ATOM 728 C C . THR A 1 94 ? 1.587 3.383 17.162 1.00 95.94 94 THR A C 1
ATOM 730 O O . THR A 1 94 ? 1.018 4.145 17.946 1.00 95.94 94 THR A O 1
ATOM 733 N N . TRP A 1 95 ? 0.994 2.871 16.082 1.00 95.69 95 TRP A N 1
ATOM 734 C CA . TRP A 1 95 ? -0.426 3.082 15.775 1.00 95.69 95 TRP A CA 1
ATOM 735 C C . TRP A 1 95 ? -1.306 1.929 16.259 1.00 95.69 95 TRP A C 1
ATOM 737 O O . TRP A 1 95 ? -2.407 2.190 16.730 1.00 95.69 95 TRP A O 1
ATOM 747 N N . ASP A 1 96 ? -0.824 0.678 16.190 1.00 94.56 96 ASP A N 1
ATOM 748 C CA . ASP A 1 96 ? -1.575 -0.516 16.617 1.00 94.56 96 ASP A CA 1
ATOM 749 C C . ASP A 1 96 ? -2.987 -0.570 15.998 1.00 94.56 96 ASP A C 1
ATOM 751 O O . ASP A 1 96 ? -3.994 -0.882 16.644 1.00 94.56 96 ASP A O 1
ATOM 755 N N . GLY A 1 97 ? -3.062 -0.237 14.703 1.00 94.94 97 GLY A N 1
ATOM 756 C CA . GLY A 1 97 ? -4.317 -0.106 13.964 1.00 94.94 97 GLY A CA 1
ATOM 757 C C . GLY A 1 97 ? -5.138 -1.397 13.901 1.00 94.94 97 GLY A 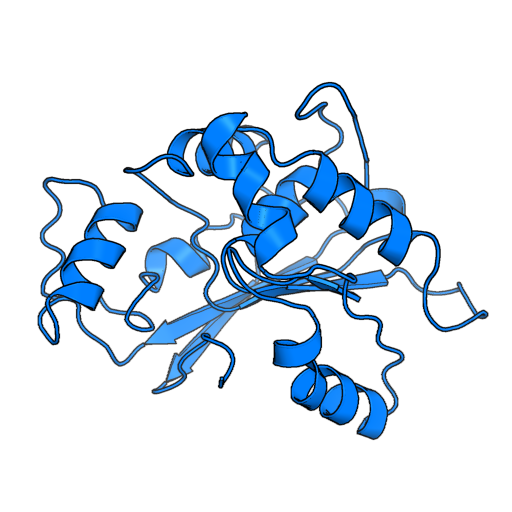C 1
ATOM 758 O O . GLY A 1 97 ? -6.346 -1.354 13.661 1.00 94.94 97 GLY A O 1
ATOM 759 N N . ALA A 1 98 ? -4.520 -2.552 14.170 1.00 94.25 98 ALA A N 1
ATOM 760 C CA . ALA A 1 98 ? -5.189 -3.852 14.243 1.00 94.25 98 ALA A CA 1
ATOM 761 C C . ALA A 1 98 ? -6.268 -3.933 15.345 1.00 94.25 98 ALA A C 1
ATOM 763 O O . ALA A 1 98 ? -7.136 -4.808 15.298 1.00 94.25 98 ALA A O 1
ATOM 764 N N . LYS A 1 99 ? -6.272 -3.005 16.314 1.00 93.00 99 LYS A N 1
ATOM 765 C CA . LYS A 1 99 ? -7.370 -2.856 17.285 1.00 93.00 99 LYS A CA 1
ATOM 766 C C . LYS A 1 99 ? -8.688 -2.423 16.640 1.00 93.00 99 LYS A C 1
ATOM 768 O O . LYS A 1 99 ? -9.750 -2.837 17.099 1.00 93.00 99 LYS A O 1
ATOM 773 N N . LEU A 1 100 ? -8.618 -1.619 15.579 1.00 93.75 100 LEU A N 1
ATOM 774 C CA . LEU A 1 100 ? -9.781 -1.029 14.907 1.00 93.75 100 LEU A CA 1
ATOM 775 C C . LEU A 1 100 ? -10.063 -1.680 13.549 1.00 93.75 100 LEU A C 1
ATOM 777 O O . LEU A 1 100 ? -11.213 -1.742 13.115 1.00 93.75 100 LEU A O 1
ATOM 781 N N . VAL A 1 101 ? -9.031 -2.204 12.888 1.00 94.56 101 VAL A N 1
ATOM 782 C CA . VAL A 1 101 ? -9.106 -2.788 11.545 1.00 94.56 101 VAL A CA 1
ATOM 783 C C . VAL A 1 101 ? -9.008 -4.310 11.606 1.00 94.56 101 VAL A C 1
ATOM 785 O O . VAL A 1 101 ? -8.127 -4.855 12.261 1.00 94.56 101 VAL A O 1
ATOM 788 N N . ASN A 1 102 ? -9.863 -5.021 10.865 1.00 94.50 102 ASN A N 1
ATOM 789 C CA . ASN A 1 102 ? -9.790 -6.486 10.732 1.00 94.50 102 ASN A CA 1
ATOM 790 C C . ASN A 1 102 ? -9.659 -6.991 9.295 1.00 94.50 102 ASN A C 1
ATOM 792 O O . ASN A 1 102 ? -9.536 -8.205 9.092 1.00 94.50 102 ASN A O 1
ATOM 796 N N . ARG A 1 103 ? -9.740 -6.111 8.297 1.00 96.31 103 ARG A N 1
ATOM 797 C CA . ARG A 1 103 ? -9.555 -6.462 6.888 1.00 96.31 103 ARG A CA 1
ATOM 798 C C . ARG A 1 103 ? -8.592 -5.492 6.231 1.00 96.31 103 ARG A C 1
ATOM 800 O O . ARG A 1 103 ? -8.721 -4.283 6.402 1.00 96.31 103 ARG A O 1
ATOM 807 N N . LEU A 1 104 ? -7.689 -6.035 5.430 1.00 97.75 104 LEU A N 1
ATOM 808 C CA . LEU A 1 104 ? -6.858 -5.287 4.500 1.00 97.75 104 LEU A CA 1
ATOM 809 C C . LEU A 1 104 ? -7.072 -5.859 3.097 1.00 97.75 104 LEU A C 1
ATOM 811 O O . LEU A 1 104 ? -6.938 -7.056 2.888 1.00 97.75 104 LEU A O 1
ATOM 815 N N . VAL A 1 105 ? -7.405 -5.022 2.130 1.00 98.19 105 VAL A N 1
ATOM 816 C CA . VAL A 1 105 ? -7.385 -5.380 0.711 1.00 98.19 105 VAL A CA 1
ATOM 817 C C . VAL A 1 105 ? -6.311 -4.530 0.062 1.00 98.19 105 VAL A C 1
ATOM 819 O O . VAL A 1 105 ? -6.353 -3.311 0.207 1.00 98.19 105 VAL A O 1
ATOM 822 N N . THR A 1 106 ? -5.344 -5.133 -0.625 1.00 98.19 106 THR A N 1
ATOM 823 C CA . THR A 1 106 ? -4.276 -4.379 -1.298 1.00 98.19 106 THR A CA 1
ATOM 824 C C . THR A 1 106 ? -4.379 -4.507 -2.805 1.00 98.19 106 THR A C 1
ATOM 826 O O . THR A 1 106 ? -4.443 -5.626 -3.302 1.00 98.19 106 THR A O 1
ATOM 829 N N . LEU A 1 107 ? -4.348 -3.387 -3.522 1.00 97.44 107 LEU A N 1
ATOM 830 C CA . LEU A 1 107 ? -4.503 -3.313 -4.974 1.00 97.44 107 LEU A CA 1
ATOM 831 C C . LEU A 1 107 ? -3.158 -2.947 -5.613 1.00 97.44 107 LEU A C 1
ATOM 833 O O . LEU A 1 107 ? -2.680 -1.825 -5.421 1.00 97.44 107 LEU A O 1
ATOM 837 N N . GLY A 1 108 ? -2.524 -3.888 -6.321 1.00 96.19 108 GLY A N 1
ATOM 838 C CA . GLY A 1 108 ? -1.257 -3.644 -7.033 1.00 96.19 108 GLY A CA 1
ATOM 839 C C . GLY A 1 108 ? -0.099 -3.182 -6.134 1.00 96.19 108 GLY A C 1
ATOM 840 O O . GLY A 1 108 ? 0.806 -2.480 -6.582 1.00 96.19 108 GLY A O 1
ATOM 841 N N . SER A 1 109 ? -0.140 -3.507 -4.839 1.00 97.19 109 SER A N 1
ATOM 842 C CA . SER A 1 109 ? 0.817 -3.004 -3.849 1.00 97.19 109 SER A CA 1
ATOM 843 C C . SER A 1 109 ? 2.161 -3.729 -3.907 1.00 97.19 109 SER A C 1
ATOM 845 O O . SER A 1 109 ? 2.179 -4.942 -3.736 1.00 97.19 109 SER A O 1
ATOM 847 N N . PRO A 1 110 ? 3.303 -3.035 -4.061 1.00 95.88 110 PRO A N 1
ATOM 848 C CA . PRO A 1 110 ? 4.612 -3.681 -4.099 1.00 95.88 110 PRO A CA 1
ATOM 849 C C . PRO A 1 110 ? 5.066 -4.063 -2.681 1.00 95.88 110 PRO A C 1
ATOM 851 O O . PRO A 1 110 ? 5.799 -3.323 -2.025 1.00 95.88 110 PRO A O 1
ATOM 854 N N . HIS A 1 111 ? 4.626 -5.224 -2.186 1.00 96.25 111 HIS A N 1
ATOM 855 C CA . HIS A 1 111 ? 5.021 -5.740 -0.861 1.00 96.25 111 HIS A CA 1
ATOM 856 C C . HIS A 1 111 ? 6.457 -6.287 -0.826 1.00 96.25 111 HIS A C 1
ATOM 858 O O . HIS A 1 111 ? 6.995 -6.568 0.245 1.00 96.25 111 HIS A O 1
ATOM 864 N N . VAL A 1 112 ? 7.110 -6.362 -1.988 1.00 95.19 112 VAL A N 1
ATOM 865 C CA . VAL A 1 112 ? 8.556 -6.544 -2.134 1.00 95.19 112 VAL A CA 1
ATOM 866 C C . VAL A 1 112 ? 9.104 -5.413 -2.995 1.00 95.19 112 VAL A C 1
ATOM 868 O O . VAL A 1 112 ? 8.635 -5.180 -4.107 1.00 95.19 112 VAL A O 1
ATOM 871 N N . ALA A 1 113 ? 10.133 -4.743 -2.482 1.00 94.94 113 ALA A N 1
ATOM 872 C CA . ALA A 1 113 ? 10.912 -3.753 -3.206 1.00 94.94 113 ALA A CA 1
ATOM 873 C C . ALA A 1 113 ? 12.397 -3.956 -2.891 1.00 94.94 113 ALA A C 1
ATOM 875 O O . ALA A 1 113 ? 12.791 -4.073 -1.731 1.00 94.94 113 ALA A O 1
ATOM 876 N N . ARG A 1 114 ? 13.214 -4.035 -3.938 1.00 95.06 114 ARG A N 1
ATOM 877 C CA . ARG A 1 114 ? 14.654 -4.318 -3.899 1.00 95.06 114 ARG A CA 1
ATOM 878 C C . ARG A 1 114 ? 15.503 -3.110 -4.281 1.00 95.06 114 ARG A C 1
ATOM 880 O O . ARG A 1 114 ? 16.694 -3.113 -3.996 1.00 95.06 114 ARG A O 1
ATOM 887 N N . LEU A 1 115 ? 14.908 -2.100 -4.918 1.00 93.62 115 LEU A N 1
ATOM 888 C CA . LEU A 1 115 ? 15.575 -0.860 -5.317 1.00 93.62 115 LEU A CA 1
ATOM 889 C C . LEU A 1 115 ? 14.759 0.371 -4.909 1.00 93.62 115 LEU A C 1
ATOM 891 O O . LEU A 1 115 ? 13.564 0.290 -4.627 1.00 93.62 115 LEU A O 1
ATOM 895 N N . GLY A 1 116 ? 15.413 1.529 -4.954 1.00 90.19 116 GLY A N 1
ATOM 896 C CA . GLY A 1 116 ? 14.773 2.827 -4.774 1.00 90.19 116 GLY A CA 1
ATOM 897 C C . GLY A 1 116 ? 14.494 3.199 -3.312 1.00 90.19 116 GLY A C 1
ATOM 898 O O . GLY A 1 116 ? 14.689 2.397 -2.397 1.00 90.19 116 GLY A O 1
ATOM 899 N N . PRO A 1 117 ? 14.023 4.435 -3.078 1.00 88.81 117 PRO A N 1
ATOM 900 C CA . PRO A 1 117 ? 13.870 4.998 -1.736 1.00 88.81 117 PRO A CA 1
ATOM 901 C C . PRO A 1 117 ? 12.812 4.282 -0.884 1.00 88.81 117 PRO A C 1
ATOM 903 O O . PRO A 1 117 ? 12.864 4.359 0.340 1.00 88.81 117 PRO A O 1
ATOM 906 N N . MET A 1 118 ? 11.867 3.558 -1.497 1.00 90.44 118 MET A N 1
ATOM 907 C CA . MET A 1 118 ? 10.837 2.812 -0.764 1.00 90.44 118 MET A CA 1
ATOM 908 C C . MET A 1 118 ? 11.316 1.453 -0.229 1.00 90.44 118 MET A C 1
ATOM 910 O O . MET A 1 118 ? 10.732 0.949 0.728 1.00 90.44 118 MET A O 1
ATOM 914 N N . ALA A 1 119 ? 12.380 0.869 -0.799 1.00 93.62 119 ALA A N 1
ATOM 915 C CA . ALA A 1 119 ? 12.879 -0.459 -0.430 1.00 93.62 119 ALA A CA 1
ATOM 916 C C . ALA A 1 119 ? 13.101 -0.664 1.083 1.00 93.62 119 ALA A C 1
ATOM 918 O O . ALA A 1 119 ? 12.568 -1.640 1.613 1.00 93.62 119 ALA A O 1
ATOM 919 N N . PRO A 1 120 ? 13.790 0.231 1.824 1.00 93.12 120 PRO A N 1
ATOM 920 C CA . PRO A 1 120 ? 13.974 0.042 3.267 1.00 93.12 120 PRO A CA 1
ATOM 921 C C . PRO A 1 120 ? 12.663 0.098 4.071 1.00 93.12 120 PRO A C 1
ATOM 923 O O . PRO A 1 120 ? 12.571 -0.509 5.136 1.00 93.12 120 PRO A O 1
ATOM 926 N N . HIS A 1 121 ? 11.633 0.792 3.582 1.00 92.62 121 HIS A N 1
ATOM 927 C CA . HIS A 1 121 ? 10.337 0.895 4.270 1.00 92.62 121 HIS A CA 1
ATOM 928 C C . HIS A 1 121 ? 9.451 -0.316 3.998 1.00 92.62 121 HIS A C 1
ATOM 930 O O . HIS A 1 121 ? 8.802 -0.825 4.908 1.00 92.62 121 HIS A O 1
ATOM 936 N N . VAL A 1 122 ? 9.488 -0.826 2.766 1.00 94.44 122 VAL A N 1
ATOM 937 C CA . VAL A 1 122 ? 8.859 -2.103 2.408 1.00 94.44 122 VAL A CA 1
ATOM 938 C C . VAL A 1 122 ? 9.524 -3.252 3.173 1.00 94.44 122 VAL A C 1
ATOM 940 O O . VAL A 1 122 ? 8.827 -4.102 3.722 1.00 94.44 122 VAL A O 1
ATOM 943 N N . ALA A 1 123 ? 10.858 -3.244 3.291 1.00 93.31 123 ALA A N 1
ATOM 944 C CA . ALA A 1 123 ? 11.592 -4.201 4.117 1.00 93.31 123 ALA A CA 1
ATOM 945 C C . ALA A 1 123 ? 11.148 -4.137 5.584 1.00 93.31 123 ALA A C 1
ATOM 947 O O . ALA A 1 123 ? 10.827 -5.170 6.156 1.00 93.31 123 ALA A O 1
ATOM 948 N N . ARG A 1 124 ? 10.984 -2.937 6.156 1.00 91.50 124 ARG A N 1
ATOM 949 C CA . ARG A 1 124 ? 10.456 -2.767 7.520 1.00 91.50 124 ARG A CA 1
ATOM 950 C C . ARG A 1 124 ? 9.064 -3.377 7.706 1.00 91.50 124 ARG A C 1
ATOM 952 O O . ARG A 1 124 ? 8.820 -4.011 8.724 1.00 91.50 124 ARG A O 1
ATOM 959 N N . ALA A 1 125 ? 8.172 -3.233 6.725 1.00 91.12 125 ALA A N 1
ATOM 960 C CA . ALA A 1 125 ? 6.857 -3.877 6.773 1.00 91.12 125 ALA A CA 1
ATOM 961 C C . ALA A 1 125 ? 6.963 -5.413 6.754 1.00 91.12 125 ALA A C 1
ATOM 963 O O . ALA A 1 125 ? 6.110 -6.103 7.309 1.00 91.12 125 ALA A O 1
ATOM 964 N N . ASN A 1 126 ? 8.011 -5.955 6.128 1.00 91.25 126 ASN A N 1
ATOM 965 C CA . ASN A 1 126 ? 8.298 -7.387 6.090 1.00 91.25 126 ASN A CA 1
ATOM 966 C C . ASN A 1 126 ? 9.009 -7.887 7.362 1.00 91.25 126 ASN A C 1
ATOM 968 O O . ASN A 1 126 ? 8.697 -8.981 7.820 1.00 91.25 126 ASN A O 1
ATOM 972 N N . ASP A 1 127 ? 9.875 -7.083 7.981 1.00 85.19 127 ASP A N 1
ATOM 973 C CA . ASP A 1 127 ? 10.587 -7.409 9.231 1.00 85.19 127 ASP A CA 1
ATOM 974 C C . ASP A 1 127 ? 9.664 -7.447 10.461 1.00 85.19 127 ASP A C 1
ATOM 976 O O . ASP A 1 127 ? 10.000 -7.986 11.521 1.00 85.19 127 ASP A O 1
ATOM 980 N N . ASP A 1 128 ? 8.442 -6.941 10.323 1.00 76.12 128 ASP A N 1
ATOM 981 C CA . ASP A 1 128 ? 7.371 -7.057 11.313 1.00 76.12 128 ASP A CA 1
ATOM 982 C C . ASP A 1 128 ? 6.722 -8.443 11.376 1.00 76.12 128 ASP A C 1
ATOM 984 O O . ASP A 1 128 ? 5.598 -8.612 11.834 1.00 76.12 128 ASP A O 1
ATOM 988 N N . GLY A 1 129 ? 7.495 -9.456 10.981 1.00 58.59 129 GLY A N 1
ATOM 989 C CA . GLY A 1 129 ? 7.123 -10.864 10.965 1.00 58.59 129 GLY A CA 1
ATOM 990 C C . GLY A 1 129 ? 6.556 -11.324 9.627 1.00 58.59 129 GLY A C 1
ATOM 991 O O . GLY A 1 129 ? 6.218 -12.497 9.500 1.00 58.59 129 GLY A O 1
ATOM 992 N N . GLY A 1 130 ? 6.421 -10.431 8.637 1.00 65.19 130 GLY A N 1
ATOM 993 C CA . GLY A 1 130 ? 5.913 -10.709 7.284 1.00 65.19 130 GLY A CA 1
ATOM 994 C C . GLY A 1 130 ? 4.437 -11.127 7.217 1.00 65.19 130 GLY A C 1
ATOM 995 O O . GLY A 1 130 ? 3.801 -10.987 6.173 1.00 65.19 130 GLY A O 1
ATOM 996 N N . ALA A 1 131 ? 3.901 -11.602 8.338 1.00 70.81 131 ALA A N 1
ATOM 997 C CA . ALA A 1 131 ? 2.543 -12.033 8.567 1.00 70.81 131 ALA A CA 1
ATOM 998 C C . ALA A 1 131 ? 1.662 -10.876 9.053 1.00 70.81 131 ALA A C 1
ATOM 1000 O O . ALA A 1 131 ? 2.125 -9.845 9.541 1.00 70.81 131 ALA A O 1
ATOM 1001 N N . LEU A 1 132 ? 0.358 -11.063 8.902 1.00 84.12 132 LEU A N 1
ATOM 1002 C CA . LEU A 1 132 ? -0.651 -10.120 9.364 1.00 84.12 132 LEU A CA 1
ATOM 1003 C C . LEU A 1 132 ? -0.820 -10.213 10.886 1.00 84.12 132 LEU A C 1
ATOM 1005 O O . LEU A 1 132 ? -0.693 -11.310 11.439 1.00 84.12 132 LEU A O 1
ATOM 1009 N N . PRO A 1 133 ? -1.183 -9.112 11.568 1.00 89.50 133 PRO A N 1
ATOM 1010 C CA . PRO A 1 133 ? -1.569 -9.173 12.972 1.00 89.50 133 PRO A CA 1
ATOM 1011 C C . PRO A 1 133 ? -2.730 -10.145 13.203 1.00 89.50 133 PRO A C 1
ATOM 1013 O O . PRO A 1 133 ? -3.620 -10.297 12.359 1.00 89.50 133 PRO A O 1
ATOM 1016 N N . VAL A 1 134 ? -2.752 -10.778 14.378 1.00 88.38 134 VAL A N 1
ATOM 1017 C CA . VAL A 1 134 ? -3.815 -11.717 14.762 1.00 88.38 134 VAL A CA 1
ATOM 1018 C C . VAL A 1 134 ? -5.188 -11.053 14.624 1.00 88.38 134 VAL A C 1
ATOM 1020 O O . VAL A 1 134 ? -5.428 -9.960 15.131 1.00 88.38 134 VAL A O 1
ATOM 1023 N N . GLY A 1 135 ? -6.111 -11.728 13.936 1.00 89.69 135 GLY A N 1
ATOM 1024 C CA . GLY A 1 135 ? -7.476 -11.239 13.721 1.00 89.69 135 GLY A CA 1
ATOM 1025 C C . GLY A 1 135 ? -7.653 -10.303 12.519 1.00 89.69 135 GLY A C 1
ATOM 1026 O O . GLY A 1 135 ? -8.798 -9.951 12.208 1.00 89.69 135 GLY A O 1
ATOM 1027 N N . VAL A 1 136 ? -6.573 -9.952 11.811 1.00 94.06 136 VAL A N 1
ATOM 1028 C CA . VAL A 1 136 ? -6.625 -9.241 10.527 1.00 94.06 136 VAL A CA 1
ATOM 1029 C C . VAL A 1 136 ? -6.564 -10.249 9.381 1.00 94.06 136 VAL A C 1
ATOM 1031 O O . VAL A 1 136 ? -5.612 -11.014 9.266 1.00 94.06 136 VAL A O 1
ATOM 1034 N N . ARG A 1 137 ? -7.569 -10.236 8.498 1.00 95.94 137 ARG A N 1
ATOM 1035 C CA . ARG A 1 137 ? -7.517 -10.969 7.220 1.00 95.94 137 ARG A CA 1
ATOM 1036 C C . ARG A 1 137 ? -7.056 -10.031 6.116 1.00 95.94 137 ARG A C 1
ATOM 1038 O O . ARG A 1 137 ? -7.511 -8.889 6.073 1.00 95.94 137 ARG A O 1
ATOM 1045 N N . CYS A 1 138 ? -6.202 -10.505 5.219 1.00 97.06 138 CYS A N 1
ATOM 1046 C CA . CYS A 1 138 ? -5.746 -9.719 4.080 1.00 97.06 138 CYS A CA 1
ATOM 1047 C C . CYS A 1 138 ? -6.086 -10.417 2.774 1.00 97.06 138 CYS A C 1
ATOM 1049 O O . CYS A 1 138 ? -5.874 -11.619 2.664 1.00 97.06 138 CYS A O 1
ATOM 1051 N N . LEU A 1 139 ? -6.548 -9.645 1.796 1.00 98.25 139 LEU A N 1
ATOM 1052 C CA . LEU A 1 139 ? -6.631 -10.043 0.401 1.00 98.25 139 LEU A CA 1
ATOM 1053 C C . LEU A 1 139 ? -5.625 -9.215 -0.399 1.00 98.25 139 LEU A C 1
ATOM 1055 O O . LEU A 1 139 ? -5.752 -7.995 -0.511 1.00 98.25 139 LEU A O 1
ATOM 1059 N N . THR A 1 140 ? -4.641 -9.885 -0.985 1.00 97.94 140 THR A N 1
ATOM 1060 C CA . THR A 1 140 ? -3.722 -9.276 -1.948 1.00 97.94 140 THR A CA 1
ATOM 1061 C C . THR A 1 140 ? -4.273 -9.440 -3.358 1.00 97.94 140 THR A C 1
ATOM 1063 O O . THR A 1 140 ? -4.551 -10.556 -3.799 1.00 97.94 140 THR A O 1
ATOM 1066 N N . VAL A 1 141 ? -4.463 -8.323 -4.056 1.00 98.31 141 VAL A N 1
ATOM 1067 C CA . VAL A 1 141 ? -4.962 -8.279 -5.430 1.00 98.31 141 VAL A CA 1
ATOM 1068 C C . VAL A 1 141 ? -3.825 -7.849 -6.347 1.00 98.31 141 VAL A C 1
ATOM 1070 O O . VAL A 1 141 ? -3.323 -6.725 -6.270 1.00 98.31 141 VAL A O 1
ATOM 1073 N N . ALA A 1 142 ? -3.415 -8.773 -7.206 1.00 97.56 142 ALA A N 1
ATOM 1074 C CA . ALA A 1 142 ? -2.458 -8.546 -8.274 1.00 97.56 142 ALA A CA 1
ATOM 1075 C C . ALA A 1 142 ? -3.167 -8.504 -9.629 1.00 97.56 142 ALA A C 1
ATOM 1077 O O . ALA A 1 142 ? -4.312 -8.935 -9.766 1.00 97.56 142 ALA A O 1
ATOM 1078 N N . SER A 1 143 ? -2.463 -8.005 -10.640 1.00 94.12 143 SER A N 1
ATOM 1079 C CA . SER A 1 143 ? -2.883 -8.128 -12.032 1.00 94.12 143 SER A CA 1
ATOM 1080 C C . SER A 1 143 ? -1.872 -8.956 -12.803 1.00 94.12 143 SER A C 1
ATOM 1082 O O . SER A 1 143 ? -0.731 -9.103 -12.364 1.00 94.12 143 SER A O 1
ATOM 1084 N N . LYS A 1 144 ? -2.286 -9.463 -13.959 1.00 93.19 144 LYS A N 1
ATOM 1085 C CA . LYS A 1 144 ? -1.415 -10.043 -14.978 1.00 93.19 144 LYS A CA 1
ATOM 1086 C C . LYS A 1 144 ? -1.854 -9.594 -16.373 1.00 93.19 144 LYS A C 1
ATOM 1088 O O . LYS A 1 144 ? -3.020 -9.249 -16.590 1.00 93.19 144 LYS A O 1
ATOM 1093 N N . GLY A 1 145 ? -0.929 -9.640 -17.324 1.00 91.31 145 GLY A N 1
ATOM 1094 C CA . GLY A 1 145 ? -1.143 -9.283 -18.727 1.00 91.31 145 GLY A CA 1
ATOM 1095 C C . GLY A 1 145 ? -0.151 -8.254 -19.269 1.00 91.31 145 GLY A C 1
ATOM 1096 O O . GLY A 1 145 ? -0.117 -8.032 -20.479 1.00 91.31 145 GLY A O 1
ATOM 1097 N N . ILE A 1 146 ? 0.679 -7.646 -18.417 1.00 93.44 146 ILE A N 1
ATOM 1098 C CA . ILE A 1 146 ? 1.691 -6.668 -18.823 1.00 93.44 146 ILE A CA 1
ATOM 1099 C C . ILE A 1 146 ? 3.069 -7.222 -18.470 1.00 93.44 146 ILE A C 1
ATOM 1101 O O . ILE A 1 146 ? 3.545 -7.099 -17.347 1.00 93.44 146 ILE A O 1
ATOM 1105 N N . ARG A 1 147 ? 3.741 -7.821 -19.458 1.00 95.12 147 ARG A N 1
ATOM 1106 C CA . ARG A 1 147 ? 5.106 -8.333 -19.273 1.00 95.12 147 ARG A CA 1
ATOM 1107 C C . ARG A 1 147 ? 6.125 -7.202 -19.212 1.00 95.12 147 ARG A C 1
ATOM 1109 O O . ARG A 1 147 ? 6.021 -6.246 -19.974 1.00 95.12 147 ARG A O 1
ATOM 1116 N N . GLY A 1 148 ? 7.192 -7.349 -18.433 1.00 93.88 148 GLY A N 1
ATOM 1117 C CA . GLY A 1 148 ? 8.235 -6.319 -18.317 1.00 93.88 148 GLY A CA 1
ATOM 1118 C C . GLY A 1 148 ? 8.908 -5.936 -19.644 1.00 93.88 148 GLY A C 1
ATOM 1119 O O . GLY A 1 148 ? 9.459 -4.847 -19.773 1.00 93.88 148 GLY A O 1
ATOM 1120 N N . LYS A 1 149 ? 8.850 -6.787 -20.676 1.00 95.06 149 LYS A N 1
ATOM 1121 C CA . LYS A 1 149 ? 9.361 -6.463 -22.018 1.00 95.06 149 LYS A CA 1
ATOM 1122 C C . LYS A 1 149 ? 8.503 -5.489 -22.824 1.00 95.06 149 LYS A C 1
ATOM 1124 O O . LYS A 1 149 ? 9.017 -4.953 -23.801 1.00 95.06 149 LYS A O 1
ATOM 1129 N N . VAL A 1 150 ? 7.238 -5.273 -22.456 1.00 93.12 150 VAL A N 1
ATOM 1130 C CA . VAL A 1 150 ? 6.285 -4.509 -23.283 1.00 93.12 150 VAL A CA 1
ATOM 1131 C C . VAL A 1 150 ? 6.541 -3.002 -23.271 1.00 93.12 150 VAL A C 1
ATOM 1133 O O . VAL A 1 150 ? 6.132 -2.315 -24.200 1.00 93.12 150 VAL A O 1
ATOM 1136 N N . SER A 1 151 ? 7.227 -2.470 -22.254 1.00 93.31 151 SER A N 1
ATOM 1137 C CA . SER A 1 151 ? 7.624 -1.061 -22.211 1.00 93.31 151 SER A CA 1
ATOM 1138 C C . SER A 1 151 ? 8.855 -0.837 -21.329 1.00 93.31 151 SER A C 1
ATOM 1140 O O . SER A 1 151 ? 9.146 -1.617 -20.421 1.00 93.31 151 SER A O 1
ATOM 1142 N N . ALA A 1 152 ? 9.577 0.260 -21.576 1.00 93.94 152 ALA A N 1
ATOM 1143 C CA . ALA A 1 152 ? 10.701 0.670 -20.732 1.00 93.94 152 ALA A CA 1
ATOM 1144 C C . ALA A 1 152 ? 10.257 0.990 -19.293 1.00 93.94 152 ALA A C 1
ATOM 1146 O O . ALA A 1 152 ? 10.977 0.667 -18.351 1.00 93.94 152 ALA A O 1
ATOM 1147 N N . MET A 1 153 ? 9.056 1.560 -19.129 1.00 92.88 153 MET A N 1
ATOM 1148 C CA . MET A 1 153 ? 8.464 1.833 -17.818 1.00 92.88 153 MET A CA 1
ATOM 1149 C C . MET A 1 153 ? 8.215 0.536 -17.041 1.00 92.88 153 MET A C 1
ATOM 1151 O O . MET A 1 153 ? 8.688 0.410 -15.917 1.00 92.88 153 MET A O 1
ATOM 1155 N N . ALA A 1 154 ? 7.558 -0.456 -17.652 1.00 94.06 154 ALA A N 1
ATOM 1156 C CA . ALA A 1 154 ? 7.293 -1.737 -16.997 1.00 94.06 154 ALA A CA 1
ATOM 1157 C C . ALA A 1 154 ? 8.592 -2.444 -16.603 1.00 94.06 154 ALA A C 1
ATOM 1159 O O . ALA A 1 154 ? 8.731 -2.915 -15.476 1.00 94.06 154 ALA A O 1
ATOM 1160 N N . ARG A 1 155 ? 9.591 -2.440 -17.494 1.00 95.75 155 ARG A N 1
ATOM 1161 C CA . ARG A 1 155 ? 10.924 -2.974 -17.195 1.00 95.75 155 ARG A CA 1
ATOM 1162 C C . ARG A 1 155 ? 11.557 -2.292 -15.980 1.00 95.75 155 ARG A C 1
ATOM 1164 O O . ARG A 1 155 ? 12.025 -2.978 -15.074 1.00 95.75 155 ARG A O 1
ATOM 1171 N N . ALA A 1 156 ? 11.572 -0.960 -15.955 1.00 94.56 156 ALA A N 1
ATOM 1172 C CA . ALA A 1 156 ? 12.166 -0.190 -14.865 1.00 94.56 156 ALA A CA 1
ATOM 1173 C C . ALA A 1 156 ? 11.445 -0.443 -13.531 1.00 94.56 156 ALA A C 1
ATOM 1175 O O . ALA A 1 156 ? 12.094 -0.737 -12.526 1.00 94.56 156 ALA A O 1
ATOM 1176 N N . SER A 1 157 ? 10.112 -0.416 -13.527 1.00 94.06 157 SER A N 1
ATOM 1177 C CA . SER A 1 157 ? 9.316 -0.664 -12.322 1.00 94.06 157 SER A CA 1
ATOM 1178 C C . SER A 1 157 ? 9.445 -2.109 -11.824 1.00 94.06 157 SER A C 1
ATOM 1180 O O . SER A 1 157 ? 9.520 -2.355 -10.619 1.00 94.06 157 SER A O 1
ATOM 1182 N N . TYR A 1 158 ? 9.592 -3.090 -12.717 1.00 96.56 158 TYR A N 1
ATOM 1183 C CA . TYR A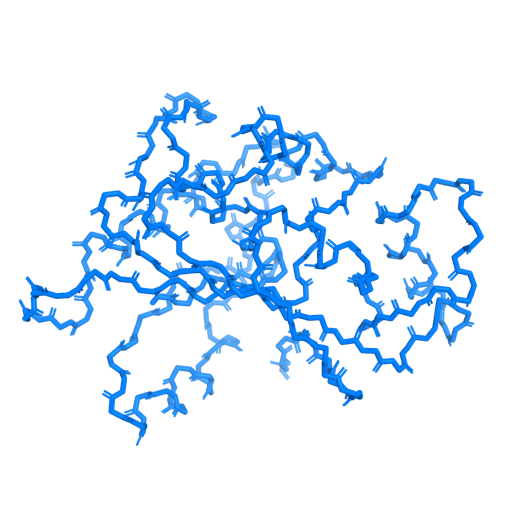 1 158 ? 9.793 -4.483 -12.305 1.00 96.56 158 TYR A CA 1
ATOM 1184 C C . TYR A 1 158 ? 11.175 -4.732 -11.719 1.00 96.56 158 TYR A C 1
ATOM 1186 O O . TYR A 1 158 ? 11.295 -5.543 -10.802 1.00 96.56 158 TYR A O 1
ATOM 1194 N N . HIS A 1 159 ? 12.203 -3.993 -12.141 1.00 97.06 159 HIS A N 1
ATOM 1195 C CA . HIS A 1 159 ? 13.491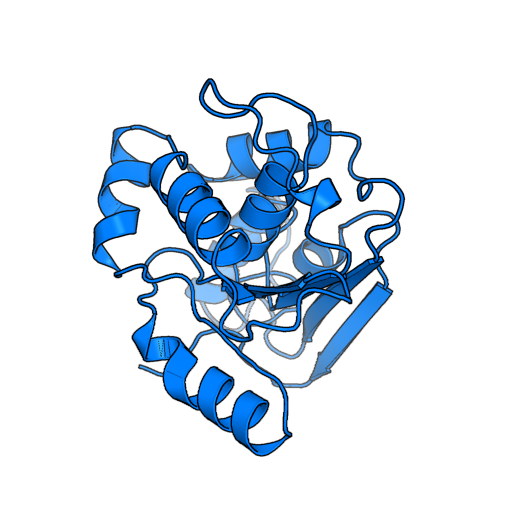 -4.011 -11.447 1.00 97.06 159 HIS A CA 1
ATOM 1196 C C . HIS A 1 159 ? 13.390 -3.462 -10.021 1.00 97.06 159 HIS A C 1
ATOM 1198 O O . HIS A 1 159 ? 14.083 -3.965 -9.136 1.00 97.06 159 HIS A O 1
ATOM 1204 N N . ILE A 1 160 ? 12.499 -2.497 -9.756 1.00 95.75 160 ILE A N 1
ATOM 1205 C CA . ILE A 1 160 ? 12.240 -2.040 -8.382 1.00 95.75 160 ILE A CA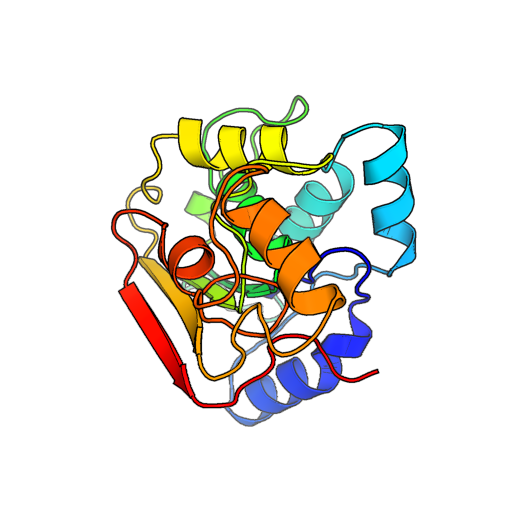 1
ATOM 1206 C C . ILE A 1 160 ? 11.744 -3.197 -7.515 1.00 95.75 160 ILE A C 1
ATOM 1208 O O . ILE A 1 160 ? 12.205 -3.342 -6.386 1.00 95.75 160 ILE A O 1
ATOM 1212 N N . CYS A 1 161 ? 10.872 -4.053 -8.045 1.00 95.69 161 CYS A N 1
ATOM 1213 C CA . CYS A 1 161 ? 10.328 -5.204 -7.324 1.00 95.69 161 CYS A CA 1
ATOM 1214 C C . CYS A 1 161 ? 11.317 -6.381 -7.235 1.00 95.69 161 CYS A C 1
ATOM 1216 O O . CYS A 1 161 ? 11.495 -6.970 -6.172 1.00 95.69 161 CYS A O 1
ATOM 1218 N N . ALA A 1 162 ? 11.965 -6.734 -8.347 1.00 95.00 162 ALA A N 1
ATOM 1219 C CA . ALA A 1 162 ? 12.734 -7.972 -8.492 1.00 95.00 162 ALA A CA 1
ATOM 1220 C C . ALA A 1 162 ? 14.247 -7.805 -8.254 1.00 95.00 162 ALA A C 1
ATOM 1222 O O . ALA A 1 162 ? 14.938 -8.781 -7.970 1.00 95.00 162 ALA A O 1
ATOM 1223 N N . GLY A 1 163 ? 14.765 -6.577 -8.316 1.00 94.50 163 GLY A N 1
ATOM 1224 C CA . GLY A 1 163 ? 16.181 -6.253 -8.149 1.00 94.50 163 GLY A CA 1
ATOM 1225 C C . GLY A 1 163 ? 16.911 -5.957 -9.466 1.00 94.50 163 GLY A C 1
ATOM 1226 O O . GLY A 1 163 ? 16.388 -6.210 -10.554 1.00 94.50 163 GLY A O 1
ATOM 1227 N N . PRO A 1 164 ? 18.144 -5.425 -9.387 1.00 91.00 164 PRO A N 1
ATOM 1228 C CA . PRO A 1 164 ? 18.854 -4.866 -10.542 1.00 91.00 164 PRO A CA 1
ATOM 1229 C C . PRO A 1 164 ? 19.332 -5.933 -11.536 1.00 91.00 164 PRO A C 1
ATOM 1231 O O . PRO A 1 164 ? 19.442 -5.660 -12.724 1.00 91.00 164 PRO A O 1
ATOM 1234 N N . TRP A 1 165 ? 19.563 -7.159 -11.063 1.00 91.75 165 TRP A N 1
ATOM 1235 C CA . TRP A 1 165 ? 20.061 -8.279 -11.872 1.00 91.75 165 TRP A CA 1
ATOM 1236 C C . TRP A 1 165 ? 18.963 -9.254 -12.308 1.00 91.75 165 TRP A C 1
ATOM 1238 O O . TRP A 1 165 ? 19.249 -10.272 -12.932 1.00 91.75 165 TRP A O 1
ATOM 1248 N N . ALA A 1 166 ? 17.707 -8.981 -11.948 1.00 93.06 166 ALA A N 1
ATOM 1249 C CA . ALA A 1 166 ? 16.599 -9.857 -12.290 1.00 93.06 166 ALA A CA 1
ATOM 1250 C C . ALA A 1 166 ? 16.319 -9.823 -13.797 1.00 93.06 166 ALA A C 1
ATOM 1252 O O . ALA A 1 166 ? 16.283 -8.757 -14.412 1.00 93.06 166 ALA A O 1
ATOM 1253 N N . ASN A 1 167 ? 16.046 -10.986 -14.391 1.00 94.19 167 ASN A N 1
ATOM 1254 C CA . ASN A 1 167 ? 15.500 -11.040 -15.742 1.00 94.19 167 ASN A CA 1
ATOM 1255 C C . ASN A 1 167 ? 14.008 -10.676 -15.702 1.00 94.19 167 ASN A C 1
ATOM 1257 O O . ASN A 1 167 ? 13.145 -11.542 -15.580 1.00 94.19 167 ASN A O 1
ATOM 1261 N N . VAL A 1 168 ? 13.710 -9.377 -15.775 1.00 96.19 168 VAL A N 1
ATOM 1262 C CA . VAL A 1 168 ? 12.339 -8.865 -15.629 1.00 96.19 168 VAL A CA 1
ATOM 1263 C C . VAL A 1 168 ? 11.514 -8.909 -16.917 1.00 96.19 168 VAL A C 1
ATOM 1265 O O . VAL A 1 168 ? 10.331 -8.586 -16.892 1.00 96.19 168 VAL A O 1
ATOM 1268 N N . ALA A 1 169 ? 12.115 -9.285 -18.052 1.00 95.38 169 ALA A N 1
ATOM 1269 C CA . ALA A 1 169 ? 11.477 -9.196 -19.367 1.00 95.38 169 ALA A CA 1
ATOM 1270 C C . ALA A 1 169 ? 10.189 -10.033 -19.467 1.00 95.38 169 ALA A C 1
ATOM 1272 O O . ALA A 1 169 ? 9.207 -9.583 -20.060 1.00 95.38 169 ALA A O 1
ATOM 1273 N N . GLU A 1 170 ? 10.191 -11.221 -18.863 1.00 95.88 170 GLU A N 1
ATOM 1274 C CA . GLU A 1 170 ? 9.048 -12.141 -18.857 1.00 95.88 170 GLU A CA 1
ATOM 1275 C C . GLU A 1 170 ? 8.243 -12.108 -17.553 1.00 95.88 170 GLU A C 1
ATOM 1277 O O . GLU A 1 170 ? 7.221 -12.785 -17.468 1.00 95.88 170 GLU A O 1
ATOM 1282 N N . LEU A 1 171 ? 8.665 -11.319 -16.555 1.00 96.00 171 LEU A N 1
ATOM 1283 C CA . LEU A 1 171 ? 7.847 -11.108 -15.360 1.00 96.00 171 LEU A CA 1
ATOM 1284 C C . LEU A 1 171 ? 6.547 -10.418 -15.755 1.00 96.00 171 LEU A C 1
ATOM 1286 O O . LEU A 1 171 ? 6.545 -9.551 -16.631 1.00 96.00 171 LEU A O 1
ATOM 1290 N N . ASP A 1 172 ? 5.465 -10.815 -15.098 1.00 95.31 172 ASP A N 1
ATOM 1291 C CA . ASP A 1 172 ? 4.110 -10.350 -15.372 1.00 95.31 172 ASP A CA 1
ATOM 1292 C C . ASP A 1 172 ? 3.564 -9.531 -14.193 1.00 95.31 172 ASP A C 1
ATOM 1294 O O . ASP A 1 172 ? 4.043 -9.643 -13.057 1.00 95.31 172 ASP A O 1
ATOM 1298 N N . GLY A 1 173 ? 2.567 -8.696 -14.462 1.00 95.31 173 GLY A N 1
ATOM 1299 C CA . GLY A 1 173 ? 1.982 -7.785 -13.485 1.00 95.31 173 GLY A CA 1
ATOM 1300 C C . GLY A 1 173 ? 1.056 -6.747 -14.125 1.00 95.31 173 GLY A C 1
ATOM 1301 O O . GLY A 1 173 ? 0.492 -6.969 -15.197 1.00 95.31 173 GLY A O 1
ATOM 1302 N N . ASP A 1 174 ? 0.935 -5.585 -13.476 1.00 93.88 174 ASP A N 1
ATOM 1303 C CA . ASP A 1 174 ? 0.109 -4.447 -13.931 1.00 93.88 174 ASP A CA 1
ATOM 1304 C C . ASP A 1 174 ? 0.900 -3.346 -14.669 1.00 93.88 174 ASP A C 1
ATOM 1306 O O . ASP A 1 174 ? 0.417 -2.230 -14.846 1.00 93.88 174 ASP A O 1
ATOM 1310 N N . GLY A 1 175 ? 2.129 -3.639 -15.101 1.00 93.25 175 GLY A N 1
ATOM 1311 C CA . GLY A 1 175 ? 3.043 -2.667 -15.704 1.00 93.25 175 GLY A CA 1
ATOM 1312 C C . GLY A 1 175 ? 3.797 -1.771 -14.719 1.00 93.25 175 GLY A C 1
ATOM 1313 O O . GLY A 1 175 ? 4.663 -1.017 -15.157 1.00 93.25 175 GLY A O 1
ATOM 1314 N N . ILE A 1 176 ? 3.523 -1.859 -13.414 1.00 93.69 176 ILE A N 1
ATOM 1315 C CA . ILE A 1 176 ? 4.247 -1.125 -12.364 1.00 93.69 176 ILE A CA 1
ATOM 1316 C C . ILE A 1 176 ? 4.754 -2.093 -11.292 1.00 93.69 176 ILE A C 1
ATOM 1318 O O . ILE A 1 176 ? 5.950 -2.157 -11.014 1.00 93.69 176 ILE A O 1
ATOM 1322 N N . THR A 1 177 ? 3.864 -2.909 -10.747 1.00 95.44 177 THR A N 1
ATOM 1323 C CA . THR A 1 177 ? 4.156 -3.925 -9.740 1.00 95.44 177 THR A CA 1
ATOM 1324 C C . THR A 1 177 ? 4.112 -5.309 -10.385 1.00 95.44 177 THR A C 1
ATOM 1326 O O . THR A 1 177 ? 3.202 -5.621 -11.158 1.00 95.44 177 THR A O 1
ATOM 1329 N N . THR A 1 178 ? 5.095 -6.163 -10.083 1.00 96.44 178 THR A N 1
ATOM 1330 C CA . THR A 1 178 ? 5.038 -7.570 -10.508 1.00 96.44 178 THR A CA 1
ATOM 1331 C C . THR A 1 178 ? 3.976 -8.319 -9.706 1.00 96.44 178 THR A C 1
ATOM 1333 O O . THR A 1 178 ? 3.788 -8.053 -8.515 1.00 96.44 178 THR A O 1
ATOM 1336 N N . ALA A 1 179 ? 3.304 -9.292 -10.325 1.00 96.69 179 ALA A N 1
ATOM 1337 C CA . ALA A 1 179 ? 2.283 -10.091 -9.648 1.00 96.69 179 ALA A CA 1
ATOM 1338 C C . ALA A 1 179 ? 2.838 -10.756 -8.376 1.00 96.69 179 ALA A C 1
ATOM 1340 O O . ALA A 1 179 ? 2.230 -10.668 -7.311 1.00 96.69 179 ALA A O 1
ATOM 1341 N N . ASP A 1 180 ? 4.046 -11.317 -8.452 1.00 96.31 180 ASP A N 1
ATOM 1342 C CA . ASP A 1 180 ? 4.707 -11.948 -7.306 1.00 96.31 180 ASP A CA 1
ATOM 1343 C C . ASP A 1 180 ? 4.966 -10.969 -6.156 1.00 96.31 180 ASP A C 1
ATOM 1345 O O . ASP A 1 180 ? 4.740 -11.309 -4.993 1.00 96.31 180 ASP A O 1
ATOM 1349 N N . ALA A 1 181 ? 5.395 -9.736 -6.453 1.00 96.50 181 ALA A N 1
ATOM 1350 C CA . ALA A 1 181 ? 5.605 -8.727 -5.420 1.00 96.50 181 ALA A CA 1
ATOM 1351 C C . ALA A 1 181 ? 4.284 -8.331 -4.751 1.00 96.50 181 ALA A C 1
ATOM 1353 O O . ALA A 1 181 ? 4.250 -8.189 -3.527 1.00 96.50 181 ALA A O 1
ATOM 1354 N N . ALA A 1 182 ? 3.195 -8.221 -5.518 1.00 97.19 182 ALA A N 1
ATOM 1355 C CA . ALA A 1 182 ? 1.867 -7.928 -4.986 1.00 97.19 182 ALA A CA 1
ATOM 1356 C C . ALA A 1 182 ? 1.284 -9.055 -4.121 1.00 97.19 182 ALA A C 1
ATOM 1358 O O . ALA A 1 182 ? 0.588 -8.779 -3.147 1.00 97.19 182 ALA A O 1
ATOM 1359 N N . LEU A 1 183 ? 1.611 -10.313 -4.415 1.00 96.88 183 LEU A N 1
ATOM 1360 C CA . LEU A 1 183 ? 1.091 -11.494 -3.713 1.00 96.88 183 LEU A CA 1
ATOM 1361 C C . LEU A 1 183 ? 2.014 -12.018 -2.600 1.00 96.88 183 LEU A C 1
ATOM 1363 O O . LEU A 1 183 ? 1.811 -13.127 -2.093 1.00 96.88 183 LEU A O 1
ATOM 1367 N N . SER A 1 184 ? 3.058 -11.270 -2.248 1.00 94.62 184 SER A N 1
ATOM 1368 C CA . SER A 1 184 ? 4.136 -11.741 -1.365 1.00 94.62 184 SER A CA 1
ATOM 1369 C C . SER A 1 184 ? 3.810 -11.701 0.134 1.00 94.62 184 SER A C 1
ATOM 1371 O O . SER A 1 184 ? 4.607 -12.178 0.940 1.00 94.62 184 SER A O 1
ATOM 1373 N N . VAL A 1 185 ? 2.646 -11.174 0.532 1.00 93.69 185 VAL A N 1
ATOM 1374 C CA . VAL A 1 185 ? 2.245 -11.110 1.948 1.00 93.69 185 VAL A CA 1
ATOM 1375 C C . VAL A 1 185 ? 1.920 -12.512 2.470 1.00 93.69 185 VAL A C 1
ATOM 1377 O O . VAL A 1 185 ? 1.014 -13.184 1.972 1.00 93.69 185 VAL A O 1
ATOM 1380 N N . GLY A 1 186 ? 2.647 -12.954 3.498 1.00 90.50 186 GLY A N 1
ATOM 1381 C CA . GLY A 1 186 ? 2.432 -14.253 4.135 1.00 90.50 186 GLY A CA 1
ATOM 1382 C C . GLY A 1 186 ? 1.077 -14.328 4.844 1.00 90.50 186 GLY A C 1
ATOM 1383 O O . GLY A 1 186 ? 0.688 -13.404 5.555 1.00 90.50 186 GLY A O 1
ATOM 1384 N N . GLY A 1 187 ? 0.352 -15.433 4.653 1.00 90.00 187 GLY A N 1
ATOM 1385 C CA . GLY A 1 187 ? -0.960 -15.657 5.276 1.00 90.00 187 GLY A CA 1
ATOM 1386 C C . GLY A 1 187 ? -2.112 -14.825 4.697 1.00 90.00 187 GLY A C 1
ATOM 1387 O O . GLY A 1 187 ? -3.214 -14.879 5.235 1.00 90.00 187 GLY A O 1
ATOM 1388 N N . ALA A 1 188 ? -1.880 -14.061 3.625 1.00 95.25 188 ALA A N 1
ATOM 1389 C CA . ALA A 1 188 ? -2.934 -13.358 2.903 1.00 95.25 188 ALA A CA 1
ATOM 1390 C C . ALA A 1 188 ? -3.612 -14.265 1.865 1.00 95.25 188 ALA A C 1
ATOM 1392 O O . ALA A 1 188 ? -2.951 -15.061 1.190 1.00 95.25 188 ALA A O 1
ATOM 1393 N N . ASP A 1 189 ? -4.916 -14.067 1.684 1.00 97.50 189 ASP A N 1
ATOM 1394 C CA . ASP A 1 189 ? -5.640 -14.543 0.513 1.00 97.50 189 ASP A CA 1
ATOM 1395 C C . ASP A 1 189 ? -5.114 -13.825 -0.740 1.00 97.50 189 ASP A C 1
ATOM 1397 O O . ASP A 1 189 ? -4.606 -12.695 -0.684 1.00 97.50 189 ASP A O 1
ATOM 1401 N N . LYS A 1 190 ? -5.225 -14.488 -1.892 1.00 97.75 190 LYS A N 1
ATOM 1402 C CA . LYS A 1 190 ? -4.632 -14.035 -3.155 1.00 97.75 190 LYS A CA 1
ATOM 1403 C C . LYS A 1 190 ? -5.680 -14.012 -4.254 1.00 97.75 190 LYS A C 1
ATOM 1405 O O . LYS A 1 190 ? -6.375 -15.001 -4.469 1.00 97.75 190 LYS A O 1
ATOM 1410 N N . LEU A 1 191 ? -5.746 -12.902 -4.977 1.00 98.00 191 LEU A N 1
ATOM 1411 C CA . LEU A 1 191 ? -6.555 -12.746 -6.179 1.00 98.00 191 LEU A CA 1
ATOM 1412 C C . LEU A 1 191 ? -5.684 -12.170 -7.292 1.00 98.00 191 LEU A C 1
ATOM 1414 O O . LEU A 1 191 ? -4.961 -11.198 -7.084 1.00 98.00 191 LEU A O 1
ATOM 1418 N N . VAL A 1 192 ? -5.774 -12.762 -8.479 1.00 97.62 192 VAL A N 1
ATOM 1419 C CA . VAL A 1 192 ? -5.125 -12.245 -9.685 1.00 97.62 192 VAL A CA 1
ATOM 1420 C C . VAL A 1 192 ? -6.204 -11.885 -10.686 1.00 97.62 192 VAL A C 1
ATOM 1422 O O . VAL A 1 192 ? -7.019 -12.732 -11.045 1.00 97.62 192 VAL A O 1
ATOM 1425 N N . LEU A 1 193 ? -6.205 -10.633 -11.127 1.00 95.75 193 LEU A N 1
ATOM 1426 C CA . LEU A 1 193 ? -7.089 -10.137 -12.174 1.00 95.75 193 LEU A CA 1
ATOM 1427 C C . LEU A 1 193 ? -6.352 -10.116 -13.516 1.00 95.75 193 LEU A C 1
ATOM 1429 O O . LEU A 1 193 ? -5.145 -9.892 -13.570 1.00 95.75 193 LEU A O 1
ATOM 1433 N N . GLU A 1 194 ? -7.069 -10.358 -14.609 1.00 91.94 194 GLU A N 1
ATOM 1434 C CA . GLU A 1 194 ? -6.503 -10.297 -15.961 1.00 91.94 194 GLU A CA 1
ATOM 1435 C C . GLU A 1 194 ? -6.790 -8.942 -16.600 1.00 91.94 194 GLU A C 1
ATOM 1437 O O . GLU A 1 194 ? -7.930 -8.482 -16.592 1.00 91.94 194 GLU A O 1
ATOM 1442 N N . GLY A 1 195 ? -5.762 -8.303 -17.166 1.00 82.31 195 GLY A N 1
ATOM 1443 C CA . GLY A 1 195 ? -5.928 -7.080 -17.958 1.00 82.31 195 GLY A CA 1
ATOM 1444 C C . GLY A 1 195 ? -6.356 -5.844 -17.160 1.00 82.31 195 GLY A C 1
ATOM 1445 O O . GLY A 1 195 ? -6.807 -4.863 -17.749 1.00 82.31 195 GLY A O 1
ATOM 1446 N N . VAL A 1 196 ? -6.219 -5.867 -15.832 1.00 84.31 196 VAL A N 1
ATOM 1447 C CA . VAL A 1 196 ? -6.560 -4.734 -14.962 1.00 84.31 196 VAL A CA 1
ATOM 1448 C C . VAL A 1 196 ? -5.319 -3.881 -14.705 1.00 84.31 196 VAL A C 1
ATOM 1450 O O . VAL A 1 196 ? -4.264 -4.401 -14.351 1.00 84.31 196 VAL A O 1
ATOM 1453 N N . ASN A 1 197 ? -5.442 -2.563 -14.844 1.00 81.19 197 ASN A N 1
ATOM 1454 C CA . ASN A 1 197 ? -4.439 -1.621 -14.353 1.00 81.19 197 ASN A CA 1
ATOM 1455 C C . ASN A 1 197 ? -4.913 -1.065 -13.004 1.00 81.19 197 ASN A C 1
ATOM 1457 O O . ASN A 1 197 ? -6.055 -0.620 -12.895 1.00 81.19 197 ASN A O 1
ATOM 1461 N N . HIS A 1 198 ? -4.054 -1.111 -11.986 1.00 80.19 198 HIS A N 1
ATOM 1462 C CA . HIS A 1 198 ? -4.375 -0.595 -10.656 1.00 80.19 198 HIS A CA 1
ATOM 1463 C C . HIS A 1 198 ? -4.154 0.912 -10.512 1.00 80.19 198 HIS A C 1
ATOM 1465 O O . HIS A 1 198 ? -4.632 1.483 -9.534 1.00 80.19 198 HIS A O 1
ATOM 1471 N N . MET A 1 199 ? -3.476 1.568 -11.463 1.00 77.25 199 MET A N 1
ATOM 1472 C CA . MET A 1 199 ? -3.346 3.021 -11.439 1.00 77.25 199 MET A CA 1
ATOM 1473 C C . MET A 1 199 ? -4.727 3.687 -11.560 1.00 77.25 199 MET A C 1
ATOM 1475 O O . MET A 1 199 ? -5.457 3.402 -12.516 1.00 77.25 199 MET A O 1
ATOM 1479 N N . PRO A 1 200 ? -5.082 4.594 -10.630 1.00 69.62 200 PRO A N 1
ATOM 1480 C CA . PRO A 1 200 ? -6.279 5.410 -10.745 1.00 69.62 200 PRO A CA 1
ATOM 1481 C C . PRO A 1 200 ? -6.251 6.204 -12.049 1.00 69.62 200 PRO A C 1
ATOM 1483 O O . PRO A 1 200 ? -5.194 6.693 -12.456 1.00 69.62 200 PRO A O 1
ATOM 1486 N N . ARG A 1 201 ? -7.404 6.343 -12.705 1.00 62.00 201 ARG A N 1
ATOM 1487 C CA . ARG A 1 201 ? -7.510 7.191 -13.896 1.00 62.00 201 ARG A CA 1
ATOM 1488 C C . ARG A 1 201 ? -7.353 8.658 -13.477 1.00 62.00 201 ARG A C 1
ATOM 1490 O O . ARG A 1 201 ? -7.867 9.056 -12.434 1.00 62.00 201 ARG A O 1
ATOM 1497 N N . SER A 1 202 ? -6.576 9.406 -14.256 1.00 50.50 202 SER A N 1
ATOM 1498 C CA . SER A 1 202 ? -6.402 10.861 -14.143 1.00 50.50 202 SER A CA 1
ATOM 1499 C C . SER A 1 202 ? -7.498 11.604 -14.883 1.00 50.50 202 SER A C 1
ATOM 1501 O O . SER A 1 202 ? -7.804 11.137 -16.007 1.00 50.50 202 SER A O 1
#